Protein AF-0000000066910986 (afdb_homodimer)

Solvent-accessible surface area (backbone atoms only — not comparable to full-atom values): 13043 Å² total; per-residue (Å²): 111,69,66,59,50,51,49,49,46,36,57,71,54,47,26,56,50,49,20,50,26,23,43,48,31,18,56,35,34,67,55,76,76,66,54,71,65,56,37,51,51,47,31,49,60,35,42,43,59,62,50,51,49,51,52,51,51,52,51,52,49,49,52,53,52,50,52,48,49,52,42,50,52,52,33,51,51,52,38,48,53,50,13,61,74,66,71,46,72,65,50,67,66,57,45,53,56,41,48,51,51,37,52,50,50,52,60,68,43,44,64,58,51,52,49,52,51,52,51,49,58,68,63,68,108,108,68,65,60,52,51,50,49,46,37,58,72,53,47,27,57,49,48,21,50,24,23,44,47,30,17,57,36,34,66,55,75,76,64,54,70,66,57,37,51,51,47,32,48,60,36,43,43,59,61,51,51,50,50,53,51,51,51,51,53,49,49,51,54,51,50,52,47,51,51,41,50,51,50,33,50,52,53,37,49,51,50,13,61,75,66,70,46,73,64,51,68,68,56,46,53,56,39,49,50,52,36,51,50,50,52,61,68,45,44,64,57,52,51,49,52,51,52,52,49,57,68,64,67,108

pLDDT: mean 91.55, std 5.49, range [66.38, 98.44]

Secondary structure (DSSP, 8-state):
-HHHHHHHHIIIIIHHHHHHHHHHHHHHHT-SSS-HHHHHHHHHHHHHHHHHHHHHHHHHHHHHHHHHHHHHHHHHHHHHHHHHHHTS---HHHHHHHHHHHHHHHHHHHHHHHHHHHHHHHHH-/-HHHHHHHHIIIIIHHHHHHHHHHHHHHHT-SSS-HHHHHHHHHHHHHHHHHHHHHHHHHHHHHHHHHHHHHHHHHHHHHHHHHHHTS---HHHHHHHHHHHHHHHHHHHHHHHHHHHHHHHHH-

Organism: Trichuris trichiura (NCBI:txid36087)

Foldseek 3Di:
DLVVLVVVCCVPFLVVLVVQLVVQLVVLVVDPDDDPVSSVVSSCVSCVLSVVLVVVLVVLVVVLVVLLVVQLVVQVVVQVVVCVVVVHPRDPVSSVVSNVVSVVVSVVCSVVSSVVSRVSSVVSD/DLVVLVVVCCVPFLVVLVVQLVVQLVVLVVDPDDDPVSSVVSSCVSCVLSVVLVVVLVVLVVVLVVLLVVQLVVQVVVQVVVCVVVVHDRDPVSSVVSNVVSVVVSVVCSVVSSVVSRVSRVVSD

Sequence (250 aa):
MLLKLIEDIDKTHIRPLQQKMYSCASKCCSDTSGNMQSVQTCISRCSSQTEKIGAYIQAEMEKLQNRVQRCEMACQDEVQDKATSANEKPDRKMLENCIAKCADDCLRALPNFRKRIVEYIENSNMLLKLIEDIDKTHIRPLQQKMYSCASKCCSDTSGNMQSVQTCISRCSSQTEKIGAYIQAEMEKLQNRVQRCEMACQDEVQDKATSANEKPDRKMLENCIAKCADDCLRALPNFRKRIVEYIENSN

Nearest PDB structures (foldseek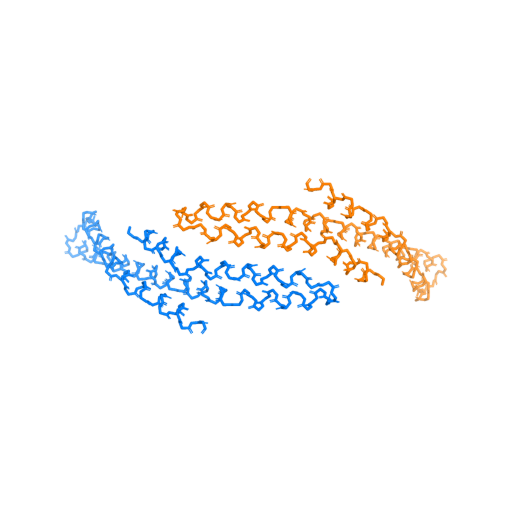):
  8ek4-assembly1_A  TM=3.334E-01  e=2.434E+00  synthetic construct
  7sqc-assembly1_1H  TM=2.956E-01  e=2.058E+00  Chlamydomonas reinhardtii
  7sqc-assembly1_1H  TM=2.951E-01  e=3.087E+00  Chlamydomonas reinhardtii

InterPro domains:
  IPR008560 Protein of unknown function DUF842, eukaryotic [PF05811] (4-118)
  IPR008560 Protein of unknown function DUF842, eukaryotic [PTHR21096] (5-122)

Radius of gyration: 29.53 Å; Cα contacts (8 Å, |Δi|>4): 183; chains: 2; bounding box: 50×78×60 Å

Structure (mmCIF, N/CA/C/O backbone):
data_AF-0000000066910986-model_v1
#
loop_
_entity.id
_entity.type
_entity.pdbx_description
1 polymer 'DUF842 domain containing protein'
#
loop_
_atom_site.group_PDB
_atom_site.id
_atom_site.type_symbol
_atom_site.label_atom_id
_atom_site.label_alt_id
_atom_site.label_comp_id
_atom_site.label_asym_id
_atom_site.label_entity_id
_atom_site.label_seq_id
_atom_site.pdbx_PDB_ins_code
_atom_site.Cartn_x
_atom_site.Cartn_y
_atom_site.Cartn_z
_atom_site.occupancy
_atom_site.B_iso_or_equiv
_atom_site.auth_seq_id
_atom_site.auth_comp_id
_atom_site.auth_asym_id
_atom_site.auth_atom_id
_atom_site.pdbx_PDB_model_num
ATOM 1 N N . MET A 1 1 ? 0.139 20.828 19.891 1 78.5 1 MET A N 1
ATOM 2 C CA . MET A 1 1 ? -0.934 21.531 19.188 1 78.5 1 MET A CA 1
ATOM 3 C C . MET A 1 1 ? -1.113 20.969 17.781 1 78.5 1 MET A C 1
ATOM 5 O O . MET A 1 1 ? -2.215 20.547 17.406 1 78.5 1 MET A O 1
ATOM 9 N N . LEU A 1 2 ? -0.023 20.688 17.047 1 82.56 2 LEU A N 1
ATOM 10 C CA . LEU A 1 2 ? -0.091 20.172 15.688 1 82.56 2 LEU A CA 1
ATOM 11 C C . LEU A 1 2 ? -0.65 18.75 15.68 1 82.56 2 LEU A C 1
ATOM 13 O O . LEU A 1 2 ? -1.525 18.422 14.867 1 82.56 2 LEU A O 1
ATOM 17 N N . LEU A 1 3 ? -0.261 17.938 16.609 1 84 3 LEU A N 1
ATOM 18 C CA . LEU A 1 3 ? -0.711 16.547 16.672 1 84 3 LEU A CA 1
ATOM 19 C C . LEU A 1 3 ? -2.211 16.484 16.938 1 84 3 LEU A C 1
ATOM 21 O O . LEU A 1 3 ? -2.912 15.656 16.344 1 84 3 LEU A O 1
ATOM 25 N N . LYS A 1 4 ? -2.635 17.328 17.844 1 88 4 LYS A N 1
ATOM 26 C CA . LYS A 1 4 ? -4.059 17.375 18.172 1 88 4 LYS A CA 1
ATOM 27 C C . LYS A 1 4 ? -4.883 17.812 16.969 1 88 4 LYS A C 1
ATOM 29 O O . LYS A 1 4 ? -5.988 17.312 16.75 1 88 4 LYS A O 1
ATOM 34 N N . LEU A 1 5 ? -4.328 18.75 16.266 1 90.31 5 LEU A N 1
ATOM 35 C CA . LEU A 1 5 ? -5 19.234 15.062 1 90.31 5 LEU A CA 1
ATOM 36 C C . LEU A 1 5 ? -5.113 18.125 14.016 1 90.31 5 LEU A C 1
ATOM 38 O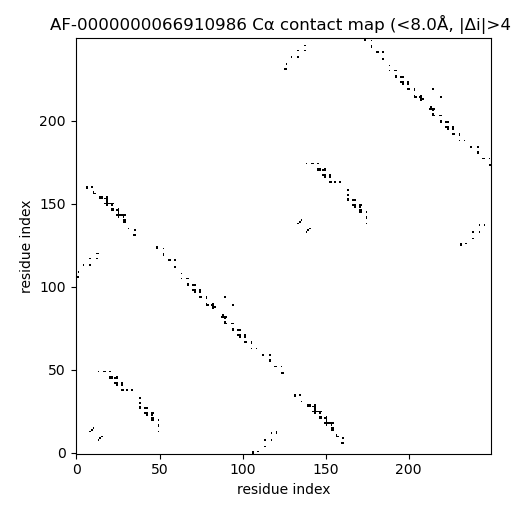 O . LEU A 1 5 ? -6.18 17.922 13.438 1 90.31 5 LEU A O 1
ATOM 42 N N . ILE A 1 6 ? -4.059 17.438 13.812 1 91.56 6 ILE A N 1
ATOM 43 C CA . ILE A 1 6 ? -4.043 16.359 12.82 1 91.56 6 ILE A CA 1
ATOM 44 C C . ILE A 1 6 ? -5 15.25 13.25 1 91.56 6 ILE A C 1
ATOM 46 O O . ILE A 1 6 ? -5.715 14.688 12.414 1 91.56 6 ILE A O 1
ATOM 50 N N . GLU A 1 7 ? -5.039 14.938 14.5 1 92.81 7 GLU A N 1
ATOM 51 C CA . GLU A 1 7 ? -5.949 13.93 15.039 1 92.81 7 GLU A CA 1
ATOM 52 C C . GLU A 1 7 ? -7.402 14.328 14.82 1 92.81 7 GLU A C 1
ATOM 54 O O . GLU A 1 7 ? -8.242 13.492 14.492 1 92.81 7 GLU A O 1
ATOM 59 N N . ASP A 1 8 ? -7.613 15.555 15.055 1 92 8 ASP A N 1
ATOM 60 C CA . ASP A 1 8 ? -8.969 16.047 14.844 1 92 8 ASP A CA 1
ATOM 61 C C . ASP A 1 8 ? -9.375 15.93 13.383 1 92 8 ASP A C 1
ATOM 63 O O . ASP A 1 8 ? -10.484 15.492 13.07 1 92 8 ASP A O 1
ATOM 67 N N . ILE A 1 9 ? -8.5 16.312 12.508 1 93.12 9 ILE A N 1
ATOM 68 C CA . ILE A 1 9 ? -8.766 16.203 11.078 1 93.12 9 ILE A CA 1
ATOM 69 C C . ILE A 1 9 ? -8.984 14.742 10.695 1 93.12 9 ILE A C 1
ATOM 71 O O . ILE A 1 9 ? -9.883 14.422 9.914 1 93.12 9 ILE A O 1
ATOM 75 N N . ASP A 1 10 ? -8.172 13.914 11.195 1 94.44 10 ASP A N 1
ATOM 76 C CA . ASP A 1 10 ? -8.273 12.484 10.93 1 94.44 10 ASP A CA 1
ATOM 77 C C . ASP A 1 10 ? -9.641 11.945 11.328 1 94.44 10 ASP A C 1
ATOM 79 O O . ASP A 1 10 ? -10.352 11.359 10.508 1 94.44 10 ASP A O 1
ATOM 83 N N . LYS A 1 11 ? -10.078 12.242 12.547 1 94.25 11 LYS A N 1
ATOM 84 C CA . LYS A 1 11 ? -11.312 11.695 13.109 1 94.25 11 LYS A CA 1
ATOM 85 C C . LYS A 1 11 ? -12.539 12.266 12.398 1 94.25 11 LYS A C 1
ATOM 87 O O . LYS A 1 11 ? -13.508 11.547 12.148 1 94.25 11 LYS A O 1
ATOM 92 N N . THR A 1 12 ? -12.422 13.422 12 1 93 12 THR A N 1
ATOM 93 C CA . THR A 1 12 ? -13.633 14.086 11.539 1 93 12 THR A CA 1
ATOM 94 C C . THR A 1 12 ? -13.742 14.031 10.023 1 93 12 THR A C 1
ATOM 96 O O . THR A 1 12 ? -14.836 14.07 9.469 1 93 12 THR A O 1
ATOM 99 N N . HIS A 1 13 ? -12.586 13.914 9.359 1 93.38 13 HIS A N 1
ATOM 100 C CA . HIS A 1 13 ? -12.664 14.078 7.91 1 93.38 13 HIS A CA 1
ATOM 101 C C . HIS A 1 13 ? -12.008 12.906 7.184 1 93.38 13 HIS A C 1
ATOM 103 O O . HIS A 1 13 ? -12.547 12.406 6.191 1 93.38 13 HIS A O 1
ATOM 109 N N . ILE A 1 14 ? -10.898 12.43 7.582 1 94.62 14 ILE A N 1
ATOM 110 C CA . ILE A 1 14 ? -10.117 11.438 6.852 1 94.62 14 ILE A CA 1
ATOM 111 C C . ILE A 1 14 ? -10.695 10.047 7.098 1 94.62 14 ILE A C 1
ATOM 113 O O . ILE A 1 14 ? -10.969 9.305 6.152 1 94.62 14 ILE A O 1
ATOM 117 N N . ARG A 1 15 ? -10.977 9.758 8.367 1 95.25 15 ARG A N 1
ATOM 118 C CA . ARG A 1 15 ? -11.414 8.422 8.773 1 95.25 15 ARG A CA 1
ATOM 119 C C . ARG A 1 15 ? -12.727 8.047 8.102 1 95.25 15 ARG A C 1
ATOM 121 O O . ARG A 1 15 ? -12.883 6.938 7.594 1 95.25 15 ARG A O 1
ATOM 128 N N . PRO A 1 16 ? -13.656 8.938 8.086 1 95.56 16 PRO A N 1
ATOM 129 C CA . PRO A 1 16 ? -14.883 8.594 7.375 1 95.56 16 PRO A CA 1
ATOM 130 C C . PRO A 1 16 ? -14.648 8.273 5.898 1 95.56 16 PRO A C 1
ATOM 132 O O . PRO A 1 16 ? -15.305 7.398 5.34 1 95.56 16 PRO A O 1
ATOM 135 N N . LEU A 1 17 ? -13.781 8.961 5.266 1 95.56 17 LEU A N 1
ATOM 136 C CA . LEU A 1 17 ? -13.453 8.703 3.869 1 95.56 17 LEU A CA 1
ATOM 137 C C . LEU A 1 17 ? -12.766 7.352 3.713 1 95.56 17 LEU A C 1
ATOM 139 O O . LEU A 1 17 ? -13.008 6.637 2.738 1 95.56 17 LEU A O 1
ATOM 143 N N . GLN A 1 18 ? -11.875 7.039 4.59 1 96.81 18 GLN A N 1
ATOM 144 C CA . GLN A 1 18 ? -11.211 5.742 4.578 1 96.81 18 GLN A CA 1
ATOM 145 C C . GLN A 1 18 ? -12.219 4.605 4.754 1 96.81 18 GLN A C 1
ATOM 147 O O . GLN A 1 18 ? -12.117 3.57 4.094 1 96.81 18 GLN A O 1
ATOM 152 N N . GLN A 1 19 ? -13.164 4.863 5.68 1 97.81 19 GLN A N 1
ATOM 153 C CA . GLN A 1 19 ? -14.211 3.871 5.871 1 97.81 19 GLN A CA 1
ATOM 154 C C . GLN A 1 19 ? -14.953 3.598 4.562 1 97.81 19 GLN A C 1
ATOM 156 O O . GLN A 1 19 ? -15.188 2.439 4.207 1 97.81 19 GLN A O 1
ATOM 161 N N . LYS A 1 20 ? -15.312 4.645 3.959 1 97.69 20 LYS A N 1
ATOM 162 C CA . LYS A 1 20 ? -16 4.52 2.68 1 97.69 20 LYS A CA 1
ATOM 163 C C . LYS A 1 20 ? -15.133 3.807 1.649 1 97.69 20 LYS A C 1
ATOM 165 O O . LYS A 1 20 ? -15.625 2.965 0.893 1 97.69 20 LYS A O 1
ATOM 170 N N . MET A 1 21 ? -13.844 4.215 1.579 1 97.81 21 MET A N 1
ATOM 171 C CA . MET A 1 21 ? -12.898 3.615 0.64 1 97.81 21 MET A CA 1
ATOM 172 C C . MET A 1 21 ? -12.797 2.107 0.855 1 97.81 21 MET A C 1
ATOM 174 O O . MET A 1 21 ? -12.891 1.333 -0.099 1 97.81 21 MET A O 1
ATOM 178 N N . TYR A 1 22 ? -12.648 1.633 2.072 1 98.38 22 TYR A N 1
ATOM 179 C CA . TYR A 1 22 ? -12.508 0.214 2.379 1 98.38 22 TYR A CA 1
ATOM 180 C C . TYR A 1 22 ? -13.805 -0.538 2.1 1 98.38 22 TYR A C 1
ATOM 182 O O . TYR A 1 22 ? -13.781 -1.67 1.611 1 98.38 22 TYR A O 1
ATOM 190 N N . SER A 1 23 ? -14.953 0.096 2.455 1 98.44 23 SER A N 1
ATOM 191 C CA . SER A 1 23 ? -16.234 -0.512 2.145 1 98.44 23 SER A CA 1
ATOM 192 C C . SER A 1 23 ? -16.422 -0.688 0.641 1 98.44 23 SER A C 1
ATOM 194 O O . SER A 1 23 ? -16.891 -1.732 0.186 1 98.44 23 SER A O 1
ATOM 196 N N . CYS A 1 24 ? -16.125 0.321 -0.028 1 98.19 24 CYS A N 1
ATOM 197 C CA . CYS A 1 24 ? -16.156 0.272 -1.485 1 98.19 24 CYS A CA 1
ATOM 198 C C . CYS A 1 24 ? -15.266 -0.835 -2.021 1 98.19 24 CYS A C 1
ATOM 200 O O . CYS A 1 24 ? -15.68 -1.623 -2.871 1 98.19 24 CYS A O 1
ATOM 202 N N . ALA A 1 25 ? -14.008 -0.901 -1.566 1 98.38 25 ALA A N 1
ATOM 203 C CA . ALA A 1 25 ? -13.062 -1.927 -1.994 1 98.38 25 ALA A CA 1
ATOM 204 C C . ALA A 1 25 ? -13.578 -3.324 -1.661 1 98.38 25 ALA A C 1
ATOM 206 O O . ALA A 1 25 ? -13.398 -4.262 -2.439 1 98.38 25 ALA A O 1
ATOM 207 N N . SER A 1 26 ? -14.211 -3.469 -0.523 1 98.44 26 SER A N 1
ATOM 208 C CA . SER A 1 26 ? -14.805 -4.746 -0.149 1 98.44 26 SER A CA 1
ATOM 209 C C . SER A 1 26 ? -15.859 -5.184 -1.162 1 98.44 26 SER A C 1
ATOM 211 O O . SER A 1 26 ? -15.922 -6.359 -1.532 1 98.44 26 SER A O 1
ATOM 213 N N . LYS A 1 27 ? -16.641 -4.27 -1.566 1 98 27 LYS A N 1
ATOM 214 C CA . LYS A 1 27 ? -17.656 -4.566 -2.564 1 98 27 LYS A CA 1
ATOM 215 C C . LYS A 1 27 ? -17.031 -5.02 -3.879 1 98 27 LYS A C 1
ATOM 217 O O . LYS A 1 27 ? -17.562 -5.906 -4.555 1 98 27 LYS A O 1
ATOM 222 N N . CYS A 1 28 ? -15.922 -4.398 -4.281 1 97.88 28 CYS A N 1
ATOM 223 C CA . CYS A 1 28 ? -15.219 -4.812 -5.488 1 97.88 28 CYS A CA 1
ATOM 224 C C . CYS A 1 28 ? -14.82 -6.285 -5.406 1 97.88 28 CYS A C 1
ATOM 226 O O . CYS A 1 28 ? -14.883 -7 -6.406 1 97.88 28 CYS A O 1
ATOM 228 N N . CYS A 1 29 ? -14.461 -6.754 -4.25 1 97.12 29 CYS A N 1
ATOM 229 C CA . CYS A 1 29 ? -13.961 -8.109 -4.059 1 97.12 29 CYS A CA 1
ATOM 230 C C . CYS A 1 29 ? -15.102 -9.117 -4.008 1 97.12 29 CYS A C 1
ATOM 232 O O . CYS A 1 29 ? -14.867 -10.328 -4.023 1 97.12 29 CYS A O 1
ATOM 234 N N . SER A 1 30 ? -16.312 -8.672 -3.908 1 95.62 30 SER A N 1
ATOM 235 C CA . SER A 1 30 ? -17.453 -9.57 -3.912 1 95.62 30 SER A CA 1
ATOM 236 C C . SER A 1 30 ? -17.812 -10.008 -5.328 1 95.62 30 SER A C 1
ATOM 238 O O . SER A 1 30 ? -18.625 -10.906 -5.52 1 95.62 30 SER A O 1
ATOM 240 N N . ASP A 1 31 ? -17.203 -9.391 -6.285 1 92.88 31 ASP A N 1
ATOM 241 C CA . ASP A 1 31 ? -17.422 -9.75 -7.684 1 92.88 31 ASP A CA 1
ATOM 242 C C . ASP A 1 31 ? -16.781 -11.102 -8.008 1 92.88 31 ASP A C 1
ATOM 244 O O . ASP A 1 31 ? -15.555 -11.211 -8.094 1 92.88 31 ASP A O 1
ATOM 248 N N . THR A 1 32 ? -17.562 -12.109 -8.328 1 89.06 32 THR A N 1
ATOM 249 C CA . THR A 1 32 ? -17.062 -13.461 -8.586 1 89.06 32 THR A CA 1
ATOM 250 C C . THR A 1 32 ? -16.953 -13.719 -10.086 1 89.06 32 THR A C 1
ATOM 252 O O . THR A 1 32 ? -16.547 -14.805 -10.508 1 89.06 32 THR A O 1
ATOM 255 N N . SER A 1 33 ? -17.312 -12.797 -10.852 1 90.44 33 SER A N 1
ATOM 256 C CA . SER A 1 33 ? -17.375 -13.031 -12.297 1 90.44 33 SER A CA 1
ATOM 257 C C . SER A 1 33 ? -16.266 -12.305 -13.031 1 90.44 33 SER A C 1
ATOM 259 O O . SER A 1 33 ? -15.68 -12.844 -13.977 1 90.44 33 SER A O 1
ATOM 261 N N . GLY A 1 34 ? -15.938 -11.109 -12.633 1 91.12 34 GLY A N 1
ATOM 262 C CA . GLY A 1 34 ? -14.922 -10.32 -13.305 1 91.12 34 GLY A CA 1
ATOM 263 C C . GLY A 1 34 ? -13.531 -10.914 -13.188 1 91.12 34 GLY A C 1
ATOM 264 O O . GLY A 1 34 ? -13.281 -11.758 -12.32 1 91.12 34 GLY A O 1
ATOM 265 N N . ASN A 1 35 ? -12.664 -10.5 -14.055 1 93.5 35 ASN A N 1
ATOM 266 C CA . ASN A 1 35 ? -11.273 -10.93 -13.953 1 93.5 35 ASN A CA 1
ATOM 267 C C . ASN A 1 35 ? -10.508 -10.117 -12.914 1 93.5 35 ASN A C 1
ATOM 269 O O . ASN A 1 35 ? -11.039 -9.141 -12.367 1 93.5 35 ASN A O 1
ATOM 273 N N . MET A 1 36 ? -9.266 -10.531 -12.641 1 92.62 36 MET A N 1
ATOM 274 C CA . MET A 1 36 ? -8.43 -9.906 -11.617 1 92.62 36 MET A CA 1
ATOM 275 C C . MET A 1 36 ? -8.188 -8.438 -11.938 1 92.62 36 MET A C 1
ATOM 277 O O . MET A 1 36 ? -8.203 -7.59 -11.039 1 92.62 36 MET A O 1
ATOM 281 N N . GLN A 1 37 ? -7.938 -8.172 -13.188 1 93.75 37 GLN A N 1
ATOM 282 C CA . GLN A 1 37 ? -7.652 -6.797 -13.602 1 93.75 37 GLN A CA 1
ATOM 283 C C . GLN A 1 37 ? -8.852 -5.887 -13.359 1 93.75 37 GLN A C 1
ATOM 285 O O . GLN A 1 37 ? -8.695 -4.758 -12.891 1 93.75 37 GLN A O 1
ATOM 290 N N . SER A 1 38 ? -10.008 -6.367 -13.633 1 95.69 38 SER A N 1
ATOM 291 C CA . SER A 1 38 ? -11.219 -5.582 -13.414 1 95.69 38 SER A CA 1
ATOM 292 C C . SER A 1 38 ? -11.414 -5.281 -11.93 1 95.69 38 SER A C 1
ATOM 294 O O . SER A 1 38 ? -11.797 -4.168 -11.562 1 95.69 38 SER A O 1
ATOM 296 N N . VAL A 1 39 ? -11.195 -6.219 -11.086 1 96.25 39 VAL A N 1
ATOM 297 C CA . VAL A 1 39 ? -11.328 -6.039 -9.648 1 96.25 39 VAL A CA 1
ATOM 298 C C . VAL A 1 39 ? -10.273 -5.051 -9.148 1 96.25 39 VAL A C 1
ATOM 300 O O . VAL A 1 39 ? -10.586 -4.152 -8.359 1 96.25 39 VAL A O 1
ATOM 303 N N . GLN A 1 40 ?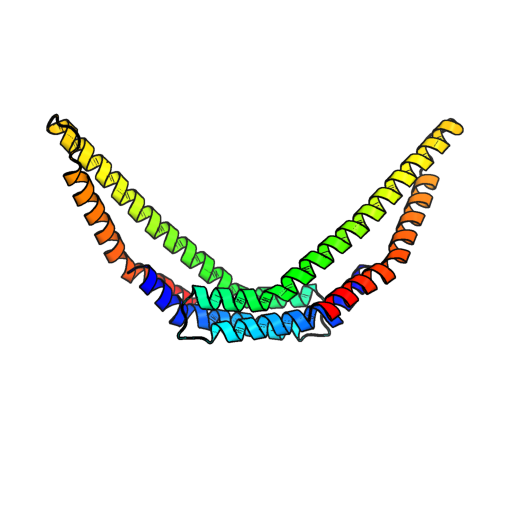 -9.07 -5.172 -9.648 1 95.81 40 GLN A N 1
ATOM 304 C CA . GLN A 1 40 ? -8.008 -4.242 -9.273 1 95.81 40 GLN A CA 1
ATOM 305 C C . GLN A 1 40 ? -8.352 -2.816 -9.695 1 95.81 40 GLN A C 1
ATOM 307 O O . GLN A 1 40 ? -8.094 -1.869 -8.945 1 95.81 40 GLN A O 1
ATOM 312 N N . THR A 1 41 ? -8.891 -2.637 -10.859 1 97.5 41 THR A N 1
ATOM 313 C CA . THR A 1 41 ? -9.32 -1.325 -11.328 1 97.5 41 THR A CA 1
ATOM 314 C C . THR A 1 41 ? -10.422 -0.761 -10.445 1 97.5 41 THR A C 1
ATOM 316 O O . THR A 1 41 ? -10.414 0.425 -10.109 1 97.5 41 THR A O 1
ATOM 319 N N . CYS A 1 42 ? -11.359 -1.567 -10.125 1 97.81 42 CYS A N 1
ATOM 320 C CA . CYS A 1 42 ? -12.43 -1.188 -9.203 1 97.81 42 CYS A CA 1
ATOM 321 C C . CYS A 1 42 ? -11.859 -0.716 -7.871 1 97.81 42 CYS A C 1
ATOM 323 O O . CYS A 1 42 ? -12.25 0.337 -7.363 1 97.81 42 CYS A O 1
ATOM 325 N N . ILE A 1 43 ? -10.945 -1.444 -7.266 1 97.94 43 ILE A N 1
ATOM 326 C CA . ILE A 1 43 ? -10.32 -1.093 -5.996 1 97.94 43 ILE A CA 1
ATOM 327 C C . ILE A 1 43 ? -9.57 0.231 -6.141 1 97.94 43 ILE A C 1
ATOM 329 O O . ILE A 1 43 ? -9.633 1.084 -5.25 1 97.94 43 ILE A O 1
ATOM 333 N N . SER A 1 44 ? -8.875 0.396 -7.238 1 97.88 44 SER A N 1
ATOM 334 C CA . SER A 1 44 ? -8.141 1.63 -7.488 1 97.88 44 SER A CA 1
ATOM 335 C C . SER A 1 44 ? -9.078 2.832 -7.547 1 97.88 44 SER A C 1
ATOM 337 O O . SER A 1 44 ? -8.727 3.918 -7.078 1 97.88 44 SER A O 1
ATOM 339 N N . ARG A 1 45 ? -10.195 2.658 -8.117 1 97.5 45 ARG A N 1
ATOM 340 C CA . ARG A 1 45 ? -11.195 3.723 -8.148 1 97.5 45 ARG A CA 1
ATOM 341 C C . ARG A 1 45 ? -11.648 4.086 -6.738 1 97.5 45 ARG A C 1
ATOM 343 O O . ARG A 1 45 ? -11.82 5.266 -6.422 1 97.5 45 ARG A O 1
ATOM 350 N N . CYS A 1 46 ? -11.82 3.049 -5.898 1 97.38 46 CYS A N 1
ATOM 351 C CA . CYS A 1 46 ? -12.234 3.27 -4.52 1 97.38 46 CYS A CA 1
ATOM 352 C C . CYS A 1 46 ? -11.18 4.051 -3.75 1 97.38 46 CYS A C 1
ATOM 354 O O . CYS A 1 46 ? -11.508 4.848 -2.869 1 97.38 46 CYS A O 1
ATOM 356 N N . SER A 1 47 ? -9.977 3.869 -4.059 1 97.62 47 SER A N 1
ATOM 357 C CA . SER A 1 47 ? -8.898 4.449 -3.264 1 97.62 47 SER A CA 1
ATOM 358 C C . SER A 1 47 ? -8.43 5.773 -3.85 1 97.62 47 SER A C 1
ATOM 360 O O . SER A 1 47 ? -7.645 6.496 -3.225 1 97.62 47 SER A O 1
ATOM 362 N N . SER A 1 48 ? -8.914 6.148 -5.008 1 96.94 48 SER A N 1
ATOM 363 C CA . SER A 1 48 ? -8.414 7.305 -5.742 1 96.94 48 SER A CA 1
ATOM 364 C C . SER A 1 48 ? -8.555 8.586 -4.922 1 96.94 48 SER A C 1
ATOM 366 O O . SER A 1 48 ? -7.609 9.367 -4.809 1 96.94 48 SER A O 1
ATOM 368 N N . GLN A 1 49 ? -9.672 8.828 -4.332 1 95.81 49 GLN A N 1
ATOM 369 C CA . GLN A 1 49 ? -9.922 10.039 -3.559 1 95.81 49 GLN A CA 1
ATOM 370 C C . GLN A 1 49 ? -9 10.117 -2.348 1 95.81 49 GLN A C 1
ATOM 372 O O . GLN A 1 49 ? -8.391 11.164 -2.098 1 95.81 49 GLN A O 1
ATOM 377 N N . THR A 1 50 ? -8.93 9.07 -1.556 1 96.69 50 THR A N 1
ATOM 378 C CA . THR A 1 50 ? -8.109 9.047 -0.352 1 96.69 50 THR A CA 1
ATOM 379 C C . THR A 1 50 ? -6.633 9.227 -0.703 1 96.69 50 THR A C 1
ATOM 381 O O . THR A 1 50 ? -5.879 9.836 0.053 1 96.69 50 THR A O 1
ATOM 384 N N . GLU A 1 51 ? -6.262 8.672 -1.861 1 96.5 51 GLU A N 1
ATOM 385 C CA . GLU A 1 51 ? -4.879 8.82 -2.307 1 96.5 51 GLU A CA 1
ATOM 386 C C . GLU A 1 51 ? -4.57 10.273 -2.65 1 96.5 51 GLU A C 1
ATOM 388 O O . GLU A 1 51 ? -3.508 10.789 -2.293 1 96.5 51 GLU A O 1
ATOM 393 N N . LYS A 1 52 ? -5.48 10.945 -3.301 1 96.62 52 LYS A N 1
ATOM 394 C CA . LYS A 1 52 ? -5.301 12.352 -3.645 1 96.62 52 LYS A CA 1
ATOM 395 C C . LYS A 1 52 ? -5.238 13.219 -2.391 1 96.62 52 LYS A C 1
ATOM 397 O O . LYS A 1 52 ? -4.414 14.133 -2.301 1 96.62 52 LYS A O 1
ATOM 402 N N . ILE A 1 53 ? -6.086 12.938 -1.5 1 96.94 53 ILE A N 1
ATOM 403 C CA . ILE A 1 53 ? -6.129 13.68 -0.245 1 96.94 53 ILE A CA 1
ATOM 404 C C . ILE A 1 53 ? -4.828 13.469 0.523 1 96.94 53 ILE A C 1
ATOM 406 O O . ILE A 1 53 ? -4.262 14.422 1.062 1 96.94 53 ILE A O 1
ATOM 410 N N . GLY A 1 54 ? -4.336 12.297 0.629 1 96.19 54 GLY A N 1
ATOM 411 C CA . GLY A 1 54 ? -3.061 12.023 1.266 1 96.19 54 GLY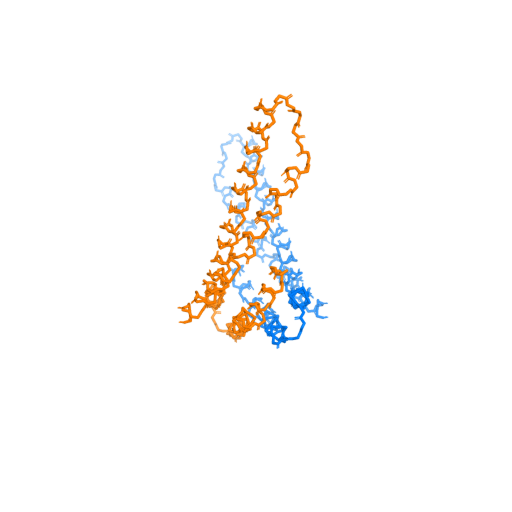 A CA 1
ATOM 412 C C . GLY A 1 54 ? -1.906 12.789 0.65 1 96.19 54 GLY A C 1
ATOM 413 O O . GLY A 1 54 ? -1.062 13.336 1.367 1 96.19 54 GLY A O 1
ATOM 414 N N . ALA A 1 55 ? -1.953 12.789 -0.654 1 96.25 55 ALA A N 1
ATOM 415 C CA . ALA A 1 55 ? -0.904 13.523 -1.355 1 96.25 55 ALA A CA 1
ATOM 416 C C . ALA A 1 55 ? -0.992 15.023 -1.063 1 96.25 55 ALA A C 1
ATOM 418 O O . ALA A 1 55 ? 0.03 15.68 -0.859 1 96.25 55 ALA A O 1
ATOM 419 N N . TYR A 1 56 ? -2.162 15.578 -1.041 1 97.12 56 TYR A N 1
ATOM 420 C CA . TYR A 1 56 ? -2.361 16.984 -0.743 1 97.12 56 TYR A CA 1
ATOM 421 C C . TYR A 1 56 ? -1.894 17.312 0.669 1 97.12 56 TYR A C 1
ATOM 423 O O . TYR A 1 56 ? -1.199 18.312 0.883 1 97.12 56 TYR A O 1
ATOM 431 N N . ILE A 1 57 ? -2.27 16.5 1.626 1 96.38 57 ILE A N 1
ATOM 432 C CA . ILE A 1 57 ? -1.875 16.703 3.016 1 96.38 57 ILE A CA 1
ATOM 433 C C . ILE A 1 57 ? -0.352 16.672 3.129 1 96.38 57 ILE A C 1
ATOM 435 O O . ILE A 1 57 ? 0.241 17.484 3.834 1 96.38 57 ILE A O 1
ATOM 439 N N . GLN A 1 58 ? 0.249 15.742 2.463 1 95.5 58 GLN A N 1
ATOM 440 C CA . GLN A 1 58 ? 1.705 15.648 2.477 1 95.5 58 GLN A CA 1
ATOM 441 C C . GLN A 1 58 ? 2.342 16.922 1.936 1 95.5 58 GLN A C 1
ATOM 443 O O . GLN A 1 58 ? 3.326 17.422 2.492 1 95.5 58 GLN A O 1
ATOM 448 N N . ALA A 1 59 ? 1.78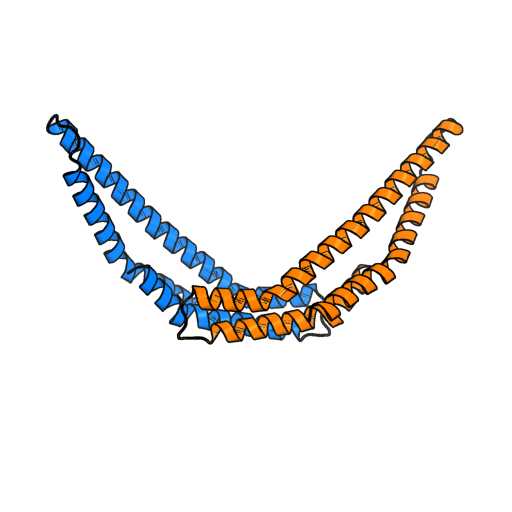3 17.438 0.916 1 96.44 59 ALA A N 1
ATOM 449 C CA . ALA A 1 59 ? 2.285 18.672 0.333 1 96.44 59 ALA A CA 1
ATOM 450 C C . ALA A 1 59 ? 2.125 19.844 1.304 1 96.44 59 ALA A C 1
ATOM 452 O O . ALA A 1 59 ? 3.027 20.672 1.439 1 96.44 59 ALA A O 1
ATOM 453 N N . GLU A 1 60 ? 1.008 19.859 1.94 1 94.88 60 GLU A N 1
ATOM 454 C CA . GLU A 1 60 ? 0.772 20.922 2.928 1 94.88 60 GLU A CA 1
ATOM 455 C C . GLU A 1 60 ? 1.754 20.812 4.09 1 94.88 60 GLU A C 1
ATOM 457 O O . GLU A 1 60 ? 2.248 21.828 4.59 1 94.88 60 GLU A O 1
ATOM 462 N N . MET A 1 61 ? 2.053 19.641 4.488 1 93.5 61 MET A N 1
ATOM 463 C CA . MET A 1 61 ? 3.023 19.391 5.551 1 93.5 61 MET A CA 1
ATOM 464 C C . MET A 1 61 ? 4.414 19.859 5.133 1 93.5 61 MET A C 1
ATOM 466 O O . MET A 1 61 ? 5.148 20.438 5.938 1 93.5 61 MET A O 1
ATOM 470 N N . GLU A 1 62 ? 4.715 19.578 3.928 1 94.75 62 GLU A N 1
ATOM 471 C CA . GLU A 1 62 ? 6.004 20 3.404 1 94.75 62 GLU A CA 1
ATOM 472 C C . GLU A 1 62 ? 6.121 21.531 3.414 1 94.75 62 GLU A C 1
ATOM 474 O O . GLU A 1 62 ? 7.172 22.078 3.76 1 94.75 62 GLU A O 1
ATOM 479 N N . LYS A 1 63 ? 5.09 22.203 3.066 1 93.69 63 LYS A N 1
ATOM 480 C CA . LYS A 1 63 ? 5.07 23.656 3.104 1 93.69 63 LYS A CA 1
ATOM 481 C C . LYS A 1 63 ? 5.293 24.172 4.523 1 93.69 63 LYS A C 1
ATOM 483 O O . LYS A 1 63 ? 6.051 25.125 4.73 1 93.69 63 LYS A O 1
ATOM 488 N N . LEU A 1 64 ? 4.582 23.562 5.426 1 91 64 LEU A N 1
ATOM 489 C CA . LEU A 1 64 ? 4.734 23.938 6.824 1 91 64 LEU A CA 1
ATOM 490 C C . LEU A 1 64 ? 6.164 23.719 7.301 1 91 64 LEU A C 1
ATOM 492 O O . LEU A 1 64 ? 6.746 24.562 7.973 1 91 64 LEU A O 1
ATOM 496 N N . GLN A 1 65 ? 6.738 22.641 6.957 1 90.06 65 GLN A N 1
ATOM 497 C CA . GLN A 1 65 ? 8.109 22.312 7.34 1 90.06 65 GLN A CA 1
ATOM 498 C C . GLN A 1 65 ? 9.102 23.297 6.727 1 90.06 65 GLN A C 1
ATOM 500 O O . GLN A 1 65 ? 10.055 23.719 7.387 1 90.06 65 GLN A O 1
ATOM 505 N N . ASN A 1 66 ? 8.875 23.625 5.488 1 92.44 66 ASN A N 1
ATOM 506 C CA . ASN A 1 66 ? 9.727 24.609 4.82 1 92.44 66 ASN A CA 1
ATOM 507 C C . ASN A 1 66 ? 9.648 25.969 5.504 1 92.44 66 ASN A C 1
ATOM 509 O O . ASN A 1 66 ? 10.656 26.672 5.609 1 92.44 66 ASN A O 1
ATOM 513 N N . ARG A 1 67 ? 8.531 26.406 5.93 1 89.56 67 ARG A N 1
ATOM 514 C CA . ARG A 1 67 ? 8.352 27.656 6.66 1 89.56 67 ARG A CA 1
ATOM 515 C C . ARG A 1 67 ? 9.18 27.656 7.941 1 89.56 67 ARG A C 1
ATOM 517 O O . ARG A 1 67 ? 9.852 28.656 8.242 1 89.56 67 ARG A O 1
ATOM 524 N N . VAL A 1 68 ? 9.172 26.562 8.578 1 88.06 68 VAL A N 1
ATOM 525 C CA . VAL A 1 68 ? 9.945 26.438 9.812 1 88.06 68 VAL A CA 1
ATOM 526 C C . VAL A 1 68 ? 11.438 26.516 9.5 1 88.06 68 VAL A C 1
ATOM 528 O O . VAL A 1 68 ? 12.188 27.188 10.211 1 88.06 68 VAL A O 1
ATOM 531 N N . GLN A 1 69 ? 11.836 25.906 8.508 1 90.75 69 GLN A N 1
ATOM 532 C CA . GLN A 1 69 ? 13.242 25.922 8.109 1 90.75 69 GLN A CA 1
ATOM 533 C C . GLN A 1 69 ? 13.688 27.344 7.758 1 90.75 69 GLN A C 1
ATOM 535 O O . GLN A 1 69 ? 14.758 27.781 8.188 1 90.75 69 GLN A O 1
ATOM 540 N N . ARG A 1 70 ? 12.859 28.047 7.051 1 91.5 70 ARG A N 1
ATOM 541 C CA . ARG A 1 70 ? 13.172 29.438 6.691 1 91.5 70 ARG A CA 1
ATOM 542 C C . ARG A 1 70 ? 13.258 30.312 7.934 1 91.5 70 ARG A C 1
ATOM 544 O O . ARG A 1 70 ? 14.148 31.156 8.039 1 91.5 70 ARG A O 1
ATOM 551 N N . CYS A 1 71 ? 12.344 30.094 8.781 1 91 71 CYS A N 1
ATOM 552 C CA . CYS A 1 71 ? 12.344 30.859 10.023 1 91 71 CYS A CA 1
ATOM 553 C C . CYS A 1 71 ? 13.625 30.609 10.82 1 91 71 CYS A C 1
ATOM 555 O O . CYS A 1 71 ? 14.242 31.547 11.32 1 91 71 CYS A O 1
ATOM 557 N N . GLU A 1 72 ? 14.094 29.328 10.875 1 90.06 72 GLU A N 1
ATOM 558 C CA . GLU A 1 72 ? 15.305 28.969 11.609 1 90.06 72 GLU A CA 1
ATOM 559 C C . GLU A 1 72 ? 16.547 29.562 10.953 1 90.06 72 GLU A C 1
ATOM 561 O O . GLU A 1 72 ? 17.453 30.031 11.648 1 90.06 72 GLU A O 1
ATOM 566 N N . MET A 1 73 ? 16.562 29.547 9.664 1 91.12 73 MET A N 1
ATOM 567 C CA . MET A 1 73 ? 17.672 30.141 8.938 1 91.12 73 MET A CA 1
ATOM 568 C C . MET A 1 73 ? 17.75 31.641 9.172 1 91.12 73 MET A C 1
ATOM 570 O O . MET A 1 73 ? 18.844 32.188 9.359 1 91.12 73 MET A O 1
ATOM 574 N N . ALA A 1 74 ? 16.625 32.344 9.188 1 91.44 74 ALA A N 1
ATOM 575 C CA . ALA A 1 74 ? 16.562 33.781 9.492 1 91.44 74 ALA A CA 1
ATOM 576 C C . ALA A 1 74 ? 17.078 34.062 10.906 1 91.44 74 ALA A C 1
ATOM 578 O O . ALA A 1 74 ? 17.781 35.031 11.141 1 91.44 74 ALA A O 1
ATOM 579 N N . CYS A 1 75 ? 16.734 33.125 11.781 1 89.88 75 CYS A N 1
ATOM 580 C CA . CYS A 1 75 ? 17.188 33.281 13.156 1 89.88 75 CYS A CA 1
ATOM 581 C C . CYS A 1 75 ? 18.719 33.156 13.234 1 89.88 75 CYS A C 1
ATOM 583 O O . CYS A 1 75 ? 19.375 33.938 13.906 1 89.88 75 CYS A O 1
ATOM 585 N N . GLN A 1 76 ? 19.266 32.25 12.523 1 88.62 76 GLN A N 1
ATOM 586 C CA . GLN A 1 76 ? 20.703 32.062 12.492 1 88.62 76 GLN A CA 1
ATOM 587 C C . GLN A 1 76 ? 21.422 33.312 11.953 1 88.62 76 GLN A C 1
ATOM 589 O O . GLN A 1 76 ? 22.422 33.75 12.516 1 88.62 76 GLN A O 1
ATOM 594 N N . ASP A 1 77 ? 20.859 33.781 10.906 1 90.88 77 ASP A N 1
ATOM 595 C CA . ASP A 1 77 ? 21.422 34.969 10.305 1 90.88 77 ASP A CA 1
ATOM 596 C C . ASP A 1 77 ? 21.375 36.156 11.281 1 90.88 77 ASP A C 1
ATOM 598 O O . ASP A 1 77 ? 22.344 36.906 11.414 1 90.88 77 ASP A O 1
ATOM 602 N N . GLU A 1 78 ? 20.281 36.312 11.961 1 89.12 78 GLU A N 1
ATOM 603 C CA . GLU A 1 78 ? 20.109 37.406 12.906 1 89.12 78 GLU A CA 1
ATOM 604 C C . GLU A 1 78 ? 21.109 37.312 14.055 1 89.12 78 GLU A C 1
ATOM 606 O O . GLU A 1 78 ? 21.703 38.312 14.445 1 89.12 78 GLU A O 1
ATOM 611 N N . VAL A 1 79 ? 21.312 36.094 14.547 1 88.25 79 VAL A N 1
ATOM 612 C CA . VAL A 1 79 ? 22.219 35.875 15.664 1 88.25 79 VAL A CA 1
ATOM 613 C C . VAL A 1 79 ? 23.656 36.156 15.227 1 88.25 79 VAL A C 1
ATOM 615 O O . VAL A 1 79 ? 24.422 36.781 15.945 1 88.25 79 VAL A O 1
ATOM 618 N N . GLN A 1 80 ? 23.938 35.719 14.047 1 87.75 80 GLN A N 1
ATOM 619 C CA . GLN A 1 80 ? 25.281 35.938 13.516 1 87.75 80 GLN A CA 1
ATOM 620 C C . GLN A 1 80 ? 25.547 37.438 13.289 1 87.75 80 GLN A C 1
ATOM 622 O O . GL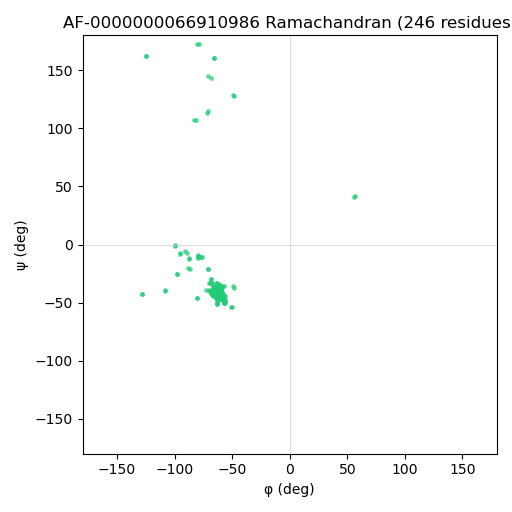N A 1 80 ? 26.641 37.906 13.586 1 87.75 80 GLN A O 1
ATOM 627 N N . ASP A 1 81 ? 24.625 38.125 12.766 1 89.56 81 ASP A N 1
ATOM 628 C CA . ASP A 1 81 ? 24.75 39.562 12.516 1 89.56 81 ASP A CA 1
ATOM 629 C C . ASP A 1 81 ? 24.953 40.312 13.82 1 89.56 81 ASP A C 1
ATOM 631 O O . ASP A 1 81 ? 25.781 41.219 13.891 1 89.56 81 ASP A O 1
ATOM 635 N N . LYS A 1 82 ? 24.25 39.875 14.805 1 87 82 LYS A N 1
ATOM 636 C CA . LYS A 1 82 ? 24.359 40.562 16.109 1 87 82 LYS A CA 1
ATOM 637 C C . LYS A 1 82 ? 25.703 40.25 16.766 1 87 82 LYS A C 1
ATOM 639 O O . LYS A 1 82 ? 26.312 41.125 17.375 1 87 82 LYS A O 1
ATOM 644 N N . ALA A 1 83 ? 26.062 39 16.594 1 86.88 83 ALA A N 1
ATOM 645 C CA . ALA A 1 83 ? 27.344 38.594 17.172 1 86.88 83 ALA A CA 1
ATOM 646 C C . ALA A 1 83 ? 28.5 39.344 16.484 1 86.88 83 ALA A C 1
ATOM 648 O O . ALA A 1 83 ? 29.438 39.781 17.141 1 86.88 83 ALA A O 1
ATOM 649 N N . THR A 1 84 ? 28.469 39.469 15.25 1 87.94 84 THR A N 1
ATOM 650 C CA . THR A 1 84 ? 29.5 40.125 14.477 1 87.94 84 THR A CA 1
ATOM 651 C C . THR A 1 84 ? 29.547 41.625 14.812 1 87.94 84 THR A C 1
ATOM 653 O O . THR A 1 84 ? 30.625 42.188 15 1 87.94 84 THR A O 1
ATOM 656 N N . SER A 1 85 ? 28.438 42.25 14.914 1 88.06 85 SER A N 1
ATOM 657 C CA . SER A 1 85 ? 28.344 43.688 15.203 1 88.06 85 SER A CA 1
ATOM 658 C C . SER A 1 85 ? 28.844 44 16.609 1 88.06 85 SER A C 1
ATOM 660 O O . SER A 1 85 ? 29.406 45.062 16.844 1 88.06 85 SER A O 1
ATOM 662 N N . ALA A 1 86 ? 28.547 43.094 17.469 1 86.38 86 ALA A N 1
ATOM 663 C CA . ALA A 1 86 ? 28.922 43.312 18.859 1 86.38 86 ALA A CA 1
ATOM 664 C C . ALA A 1 86 ? 30.328 42.781 19.141 1 86.38 86 ALA A C 1
ATOM 666 O O . ALA A 1 86 ? 30.859 42.969 20.234 1 86.38 86 ALA A O 1
ATOM 667 N N . ASN A 1 87 ? 30.797 42.125 18.141 1 87.38 87 ASN A N 1
ATOM 668 C CA . ASN A 1 87 ? 32.094 41.438 18.312 1 87.38 87 ASN A CA 1
ATOM 669 C C . ASN A 1 87 ? 32.062 40.469 19.484 1 87.38 87 ASN A C 1
ATOM 671 O O . ASN A 1 87 ? 32.938 40.5 20.344 1 87.38 87 ASN A O 1
ATOM 675 N N . GLU A 1 88 ? 31 39.781 19.594 1 80.88 88 GLU A N 1
ATOM 676 C CA . GLU A 1 88 ? 30.797 38.781 20.641 1 80.88 88 GLU A CA 1
ATOM 677 C C . GLU A 1 88 ? 30.453 37.438 20.031 1 80.88 88 GLU A C 1
ATOM 679 O O . GLU A 1 88 ? 30.25 37.312 18.812 1 80.88 88 GLU A O 1
ATOM 684 N N . LYS A 1 89 ? 30.594 36.406 20.812 1 79.19 89 LYS A N 1
ATOM 685 C CA . LYS A 1 89 ? 30.156 35.062 20.391 1 79.19 89 LYS A CA 1
ATOM 686 C C . LYS A 1 89 ? 28.641 35 20.359 1 79.19 89 LYS A C 1
ATOM 688 O O . LYS A 1 89 ? 27.953 35.594 21.188 1 79.19 89 LYS A O 1
ATOM 693 N N . PRO A 1 90 ? 28.219 34.375 19.578 1 78.06 90 PRO A N 1
ATOM 694 C CA . PRO A 1 90 ? 26.766 34.219 19.453 1 78.06 90 PRO A CA 1
ATOM 695 C C . PRO A 1 90 ? 26.094 33.875 20.781 1 78.06 90 PRO A C 1
ATOM 697 O O . PRO A 1 90 ? 26.609 33.031 21.531 1 78.06 90 PRO A O 1
ATOM 700 N N . ASP A 1 91 ? 25.156 34.562 21.094 1 77.69 91 ASP A N 1
ATOM 701 C CA . ASP A 1 91 ? 24.422 34.438 22.359 1 77.69 91 ASP A CA 1
ATOM 702 C C . ASP A 1 91 ? 23.375 33.344 22.266 1 77.69 91 ASP A C 1
ATOM 704 O O . ASP A 1 91 ? 22.453 33.438 21.469 1 77.69 91 ASP A O 1
ATOM 708 N N . ARG A 1 92 ? 23.719 32.344 22.922 1 79.31 92 ARG A N 1
ATOM 709 C CA . ARG A 1 92 ? 22.812 31.203 22.969 1 79.31 92 ARG A CA 1
ATOM 710 C C . ARG A 1 92 ? 21.391 31.656 23.297 1 79.31 92 ARG A C 1
ATOM 712 O O . ARG A 1 92 ? 20.422 31.109 22.766 1 79.31 92 ARG A O 1
ATOM 719 N N . LYS A 1 93 ? 21.281 32.688 24.203 1 85.69 93 LYS A N 1
ATOM 720 C CA . LYS A 1 93 ? 19.969 33.188 24.625 1 85.69 93 LYS A CA 1
ATOM 721 C C . LYS A 1 93 ? 19.25 33.875 23.484 1 85.69 93 LYS A C 1
ATOM 723 O O . LYS A 1 93 ? 18.031 33.75 23.344 1 85.69 93 LYS A O 1
ATOM 728 N N . MET A 1 94 ? 20 34.5 22.641 1 82.75 94 MET A N 1
ATOM 729 C CA . MET A 1 94 ? 19.406 35.188 21.484 1 82.75 94 MET A CA 1
ATOM 730 C C . MET A 1 94 ? 18.859 34.156 20.484 1 82.75 94 MET A C 1
ATOM 732 O O . MET A 1 94 ? 17.781 34.344 19.938 1 82.75 94 MET A O 1
ATOM 736 N N . LEU A 1 95 ? 19.609 33.062 20.312 1 83.62 95 LEU A N 1
ATOM 737 C CA . LEU A 1 95 ? 19.172 31.984 19.422 1 83.62 95 LEU A CA 1
ATOM 738 C C . LEU A 1 95 ? 17.906 31.328 19.922 1 83.62 95 LEU A C 1
ATOM 740 O O . LEU A 1 95 ? 16.969 31.078 19.156 1 83.62 95 LEU A O 1
ATOM 744 N N . GLU A 1 96 ? 17.828 31.047 21.203 1 86.94 96 GLU A N 1
ATOM 745 C CA . GLU A 1 96 ? 16.672 30.406 21.812 1 86.94 96 GLU A CA 1
ATOM 746 C C . GLU A 1 96 ? 15.422 31.281 21.656 1 86.94 96 GLU A C 1
ATOM 748 O O . GLU A 1 96 ? 14.336 30.781 21.344 1 86.94 96 GLU A O 1
ATOM 753 N N . ASN A 1 97 ? 15.609 32.594 21.938 1 87.62 97 ASN A N 1
ATOM 754 C CA . ASN A 1 97 ? 14.5 33.531 21.75 1 87.62 97 ASN A CA 1
ATOM 755 C C . ASN A 1 97 ? 14.031 33.562 20.312 1 87.62 97 ASN A C 1
ATOM 757 O O . ASN A 1 97 ? 12.828 33.656 20.031 1 87.62 97 ASN A O 1
ATOM 761 N N . CYS A 1 98 ? 14.906 33.5 19.391 1 85.56 98 CYS A N 1
ATOM 762 C CA . CYS A 1 98 ? 14.586 33.531 17.969 1 85.56 98 CYS A CA 1
ATOM 763 C C . CYS A 1 98 ? 13.828 32.281 17.547 1 85.56 98 CYS A C 1
ATOM 765 O O . CYS A 1 98 ? 12.82 32.344 16.844 1 85.56 98 CYS A O 1
ATOM 767 N N . ILE A 1 99 ? 14.227 31.094 18.031 1 85.94 99 ILE A N 1
ATOM 768 C CA . ILE A 1 99 ? 13.586 29.828 17.703 1 85.94 99 ILE A CA 1
ATOM 769 C C . ILE A 1 99 ? 12.172 29.812 18.266 1 85.94 99 ILE A C 1
ATOM 771 O O . ILE A 1 99 ? 11.25 29.25 17.641 1 85.94 99 ILE A O 1
ATOM 775 N N . ALA A 1 100 ? 12.016 30.391 19.422 1 88.69 100 ALA A N 1
ATOM 776 C CA . ALA A 1 100 ? 10.688 30.469 20.031 1 88.69 100 ALA A CA 1
ATOM 777 C C . ALA A 1 100 ? 9.734 31.266 19.156 1 88.69 100 ALA A C 1
ATOM 779 O O . ALA A 1 100 ? 8.547 30.938 19.047 1 88.69 100 ALA A O 1
ATOM 780 N N . LYS A 1 101 ? 10.266 32.281 18.547 1 88.44 101 LYS A N 1
ATOM 781 C CA . LYS A 1 101 ? 9.445 33.094 17.625 1 88.44 101 LYS A CA 1
ATOM 782 C C . LYS A 1 101 ? 9.008 32.25 16.422 1 88.44 101 LYS A C 1
ATOM 784 O O . LYS A 1 101 ? 7.895 32.406 15.93 1 88.44 101 LYS A O 1
ATOM 789 N N . CYS A 1 102 ? 9.867 31.359 15.969 1 88.44 102 CYS A N 1
ATOM 790 C CA . CYS A 1 102 ? 9.547 30.484 14.852 1 88.44 102 CYS A CA 1
ATOM 791 C C . CYS A 1 102 ? 8.445 29.5 15.242 1 88.44 102 CYS A C 1
ATOM 793 O O . CYS A 1 102 ? 7.555 29.219 14.438 1 88.44 102 CYS A O 1
ATOM 795 N N . ALA A 1 103 ? 8.516 28.969 16.406 1 86.25 103 ALA A N 1
ATOM 796 C CA . ALA A 1 103 ? 7.473 28.078 16.906 1 86.25 103 ALA A CA 1
ATOM 797 C C . ALA A 1 103 ? 6.121 28.781 16.938 1 86.25 103 ALA A C 1
ATOM 799 O O . ALA A 1 103 ? 5.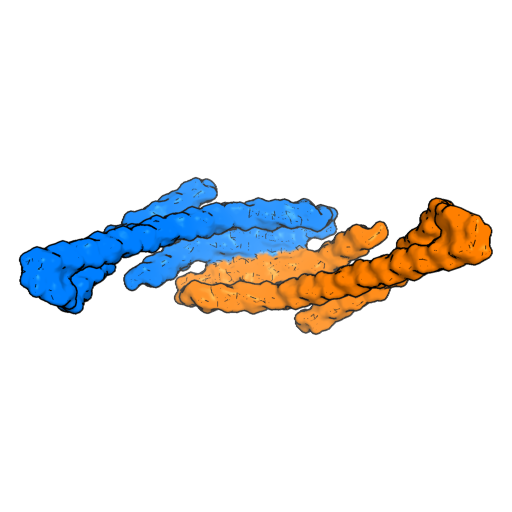109 28.219 16.516 1 86.25 103 ALA A O 1
ATOM 800 N N . ASP A 1 104 ? 6.211 30 17.453 1 87.81 104 ASP A N 1
ATOM 801 C CA . ASP A 1 104 ? 4.988 30.797 17.5 1 87.81 104 ASP A CA 1
ATOM 802 C C . ASP A 1 104 ? 4.43 31.031 16.094 1 87.81 104 ASP A C 1
ATOM 804 O O . ASP A 1 104 ? 3.215 31 15.898 1 87.81 104 ASP A O 1
ATOM 808 N N . ASP A 1 105 ? 5.262 31.297 15.164 1 85.31 105 ASP A N 1
ATOM 809 C CA . ASP A 1 105 ? 4.848 31.484 13.773 1 85.31 105 ASP A CA 1
ATOM 810 C C . ASP A 1 105 ? 4.191 30.234 13.219 1 85.31 105 ASP A C 1
ATOM 812 O O . ASP A 1 105 ? 3.195 30.312 12.492 1 85.31 105 ASP A O 1
ATOM 816 N N . CYS A 1 106 ? 4.715 29.109 13.453 1 85.81 106 CYS A N 1
ATOM 817 C CA . CYS A 1 106 ? 4.145 27.828 13.039 1 85.81 106 CYS A CA 1
ATOM 818 C C . CYS A 1 106 ? 2.742 27.656 13.609 1 85.81 106 CYS A C 1
ATOM 820 O O . CYS A 1 106 ? 1.822 27.25 12.898 1 85.81 106 CYS A O 1
ATOM 822 N N . LEU A 1 107 ? 2.639 27.953 14.922 1 87.56 107 LEU A N 1
ATOM 823 C CA . LEU A 1 107 ? 1.342 27.828 15.586 1 87.56 107 LEU A CA 1
ATOM 824 C C . LEU A 1 107 ? 0.308 28.734 14.922 1 87.56 107 LEU A C 1
ATOM 826 O O . LEU A 1 107 ? -0.857 28.359 14.781 1 87.56 107 LEU A O 1
ATOM 830 N N . ARG A 1 108 ? 0.789 29.906 14.5 1 89.12 108 ARG A N 1
ATOM 831 C CA . ARG A 1 108 ? -0.107 30.875 13.875 1 89.12 108 ARG A CA 1
ATOM 832 C C . ARG A 1 108 ? -0.536 30.391 12.484 1 89.12 108 ARG A C 1
ATOM 834 O O . ARG A 1 108 ? -1.575 30.812 11.977 1 89.12 108 ARG A O 1
ATOM 841 N N . ALA A 1 109 ? 0.223 29.5 11.906 1 90.81 109 ALA A N 1
ATOM 842 C CA . ALA A 1 109 ? -0.062 29.016 10.562 1 90.81 109 ALA A CA 1
ATOM 843 C C . ALA A 1 109 ? -1.018 27.828 10.602 1 90.81 109 ALA A C 1
ATOM 845 O O . ALA A 1 109 ? -1.604 27.453 9.578 1 90.81 109 ALA A O 1
ATOM 846 N N . LEU A 1 110 ? -1.276 27.234 11.711 1 91.25 110 LEU A N 1
ATOM 847 C CA . LEU A 1 110 ? -1.981 25.953 11.844 1 91.25 110 LEU A CA 1
ATOM 848 C C . LEU A 1 110 ? -3.445 26.109 11.445 1 91.25 110 LEU A C 1
ATOM 850 O O . LEU A 1 110 ? -3.998 25.234 10.773 1 91.25 110 LEU A O 1
ATOM 854 N N . PRO A 1 111 ? -4.078 27.281 11.906 1 91.69 111 PRO A N 1
ATOM 855 C CA . PRO A 1 111 ? -5.477 27.438 11.5 1 91.69 111 PRO A CA 1
ATOM 856 C C . PRO A 1 111 ? -5.645 27.469 9.977 1 91.69 111 PRO A C 1
ATOM 858 O O . PRO A 1 111 ? -6.578 26.859 9.445 1 91.69 111 PRO A O 1
ATOM 861 N N . ASN A 1 112 ? -4.758 28.141 9.32 1 92.81 112 ASN A N 1
ATOM 862 C CA . ASN A 1 112 ? -4.82 28.172 7.863 1 92.81 112 ASN A CA 1
ATOM 863 C C . ASN A 1 112 ? -4.516 26.797 7.258 1 92.81 112 ASN A C 1
ATOM 865 O O . ASN A 1 112 ? -5.129 26.406 6.266 1 92.81 112 ASN A O 1
ATOM 869 N N . PHE A 1 113 ? -3.574 26.188 7.742 1 93.12 113 PHE A N 1
ATOM 870 C CA . PHE A 1 113 ? -3.248 24.812 7.363 1 93.12 113 PHE A CA 1
ATOM 871 C C . PHE A 1 113 ? -4.48 23.922 7.445 1 93.12 113 PHE A C 1
ATOM 873 O O . PHE A 1 113 ? -4.82 23.234 6.477 1 93.12 113 PHE A O 1
ATOM 880 N N . ARG A 1 114 ? -5.199 23.875 8.594 1 93.38 114 ARG A N 1
ATOM 881 C CA . ARG A 1 114 ? -6.414 23.094 8.789 1 93.38 114 ARG A CA 1
ATOM 882 C C . ARG A 1 114 ? -7.473 23.453 7.754 1 93.38 114 ARG A C 1
ATOM 884 O O . ARG A 1 114 ? -8.094 22.562 7.16 1 93.38 114 ARG A O 1
ATOM 891 N N . LYS A 1 115 ? -7.617 24.734 7.645 1 94.75 115 LYS A N 1
ATOM 892 C CA . LYS A 1 115 ? -8.633 25.234 6.719 1 94.75 115 LYS A CA 1
ATOM 893 C C . LYS A 1 115 ? -8.383 24.719 5.301 1 94.75 115 LYS A C 1
ATOM 895 O O . LYS A 1 115 ? -9.305 24.25 4.637 1 94.75 115 LYS A O 1
ATOM 900 N N . ARG A 1 116 ? -7.219 24.766 4.82 1 94.5 116 ARG A N 1
ATOM 901 C CA . ARG A 1 116 ? -6.867 24.312 3.477 1 94.5 116 ARG A CA 1
ATOM 902 C C . ARG A 1 116 ? -7.129 22.828 3.305 1 94.5 116 ARG A C 1
ATOM 904 O O . ARG A 1 116 ? -7.684 22.406 2.289 1 94.5 116 ARG A O 1
ATOM 911 N N . ILE A 1 117 ? -6.723 22.078 4.254 1 95 117 ILE A N 1
ATOM 912 C CA . ILE A 1 117 ? -6.883 20.641 4.199 1 95 117 ILE A CA 1
ATOM 913 C C . ILE A 1 117 ? -8.367 20.281 4.176 1 95 117 ILE A C 1
ATOM 915 O O . ILE A 1 117 ? -8.82 19.5 3.33 1 95 117 ILE A O 1
ATOM 919 N N . VAL A 1 118 ? -9.133 20.859 5.098 1 94.75 118 VAL A N 1
ATOM 920 C CA . VAL A 1 118 ? -10.555 20.562 5.223 1 94.75 118 VAL A CA 1
ATOM 921 C C . VAL A 1 118 ? -11.289 20.984 3.957 1 94.75 118 VAL A C 1
ATOM 923 O O . VAL A 1 118 ? -12.141 20.25 3.449 1 94.75 118 VAL A O 1
ATOM 926 N N . GLU A 1 119 ? -10.93 22.141 3.504 1 95.31 119 GLU A N 1
ATOM 927 C CA . GLU A 1 119 ? -11.547 22.625 2.268 1 95.31 119 GLU A CA 1
ATOM 928 C C . GLU A 1 119 ? -11.258 21.672 1.109 1 95.31 119 GLU A C 1
ATOM 930 O O . GLU A 1 119 ? -12.141 21.391 0.295 1 95.31 119 GLU A O 1
ATOM 935 N N . TYR A 1 120 ? -10.062 21.266 1.002 1 95.44 120 TYR A N 1
ATOM 936 C CA . TYR A 1 120 ? -9.703 20.344 -0.063 1 95.44 120 TYR A CA 1
ATOM 937 C C . TYR A 1 120 ? -10.508 19.047 0.04 1 95.44 120 TYR A C 1
ATOM 939 O O . TYR A 1 120 ? -11.023 18.547 -0.962 1 95.44 120 TYR A O 1
ATOM 947 N N . ILE A 1 121 ? -10.594 18.469 1.236 1 94.19 121 ILE A N 1
ATOM 948 C CA . ILE A 1 121 ? -11.328 17.234 1.477 1 94.19 121 ILE A CA 1
ATOM 949 C C . ILE A 1 121 ? -12.789 17.422 1.073 1 94.19 121 ILE A C 1
ATOM 951 O O . ILE A 1 121 ? -13.359 16.562 0.38 1 94.19 121 ILE A O 1
ATOM 955 N N . GLU A 1 122 ? -13.406 18.453 1.439 1 92.38 122 GLU A N 1
ATOM 956 C CA . GLU A 1 122 ? -14.82 18.703 1.182 1 92.38 122 GLU A CA 1
ATOM 957 C C . GLU A 1 122 ? -15.078 18.922 -0.307 1 92.38 122 GLU A C 1
ATOM 959 O O . GLU A 1 122 ? -16.156 18.594 -0.809 1 92.38 122 GLU A O 1
ATOM 964 N N . ASN A 1 123 ? -14.086 19.438 -0.973 1 90.12 123 ASN A N 1
ATOM 965 C CA . ASN A 1 123 ? -14.242 19.703 -2.4 1 90.12 123 ASN A CA 1
ATOM 966 C C . ASN A 1 123 ? -13.867 18.484 -3.24 1 90.12 123 ASN A C 1
ATOM 968 O O . ASN A 1 123 ? -14.086 18.469 -4.453 1 90.12 123 ASN A O 1
ATOM 972 N N . SER A 1 124 ? -13.141 17.578 -2.768 1 83.44 124 SER A N 1
ATOM 973 C CA . SER A 1 124 ? -12.711 16.391 -3.48 1 83.44 124 SER A CA 1
ATOM 974 C C . SER A 1 124 ? -13.836 15.359 -3.584 1 83.44 124 SER A C 1
ATOM 976 O O . SER A 1 124 ? -13.742 14.406 -4.359 1 83.44 124 SER A O 1
ATOM 978 N N . ASN A 1 125 ? -14.969 15.477 -2.895 1 66.38 125 ASN A N 1
ATOM 979 C CA . ASN A 1 125 ? -16.125 14.586 -2.992 1 66.38 125 ASN A CA 1
ATOM 980 C C . ASN A 1 125 ? -16.859 14.766 -4.312 1 66.38 125 ASN A C 1
ATOM 982 O O . ASN A 1 125 ? -17.016 15.891 -4.785 1 66.38 125 ASN A O 1
ATOM 986 N N . MET B 1 1 ? -2.582 -21.547 -19.406 1 78.75 1 MET B N 1
ATOM 987 C CA . MET B 1 1 ? -2.938 -22.469 -18.328 1 78.75 1 MET B CA 1
ATOM 988 C C . MET B 1 1 ? -2.617 -21.891 -16.969 1 78.75 1 MET B C 1
ATOM 990 O O . MET B 1 1 ? -3.49 -21.797 -16.094 1 78.75 1 MET B O 1
ATOM 994 N N . LEU B 1 2 ? -1.467 -21.219 -16.797 1 82.44 2 LEU B N 1
ATOM 995 C CA . LEU B 1 2 ? -1.059 -20.641 -15.523 1 82.44 2 LEU B CA 1
ATOM 996 C C . LEU B 1 2 ? -1.965 -19.469 -15.141 1 82.44 2 LEU B C 1
ATOM 998 O O . LEU B 1 2 ? -2.416 -19.375 -14 1 82.44 2 LEU B O 1
ATOM 1002 N N . LEU B 1 3 ? -2.33 -18.656 -16.078 1 83.81 3 LEU B N 1
ATOM 1003 C CA . LEU B 1 3 ? -3.172 -17.5 -15.82 1 83.81 3 LEU B CA 1
ATOM 1004 C C . LEU B 1 3 ? -4.559 -17.922 -15.352 1 83.81 3 LEU B C 1
ATOM 1006 O O . LEU B 1 3 ? -5.121 -17.312 -14.438 1 83.81 3 LEU B O 1
ATOM 1010 N N . LYS B 1 4 ? -5.066 -18.922 -16.016 1 88.44 4 LYS B N 1
ATOM 1011 C CA . LYS B 1 4 ? -6.379 -19.438 -15.641 1 88.44 4 LYS B CA 1
ATOM 1012 C C . LYS B 1 4 ? -6.359 -20.016 -14.227 1 88.44 4 LYS B C 1
ATOM 1014 O O . LYS B 1 4 ? -7.328 -19.875 -13.477 1 88.44 4 LYS B O 1
ATOM 1019 N N . LEU B 1 5 ? -5.27 -20.672 -13.945 1 90.31 5 LEU B N 1
ATOM 1020 C CA . LEU B 1 5 ? -5.113 -21.25 -12.617 1 90.31 5 LEU B CA 1
ATOM 1021 C C . LEU B 1 5 ? -5.066 -20.156 -11.555 1 90.31 5 LEU B C 1
ATOM 1023 O O . LEU B 1 5 ? -5.742 -20.25 -10.523 1 90.31 5 LEU B O 1
ATOM 1027 N N . ILE B 1 6 ? -4.316 -19.141 -11.797 1 91.56 6 ILE B N 1
ATOM 1028 C CA . ILE B 1 6 ? -4.176 -18.047 -10.852 1 91.56 6 ILE B CA 1
ATOM 1029 C C . ILE B 1 6 ? -5.516 -17.328 -10.688 1 91.56 6 ILE B C 1
ATOM 1031 O O . ILE B 1 6 ? -5.898 -16.953 -9.578 1 91.56 6 ILE B O 1
ATOM 1035 N N . GLU B 1 7 ? -6.238 -17.156 -11.75 1 92.88 7 GLU B N 1
ATOM 1036 C CA . GLU B 1 7 ? -7.559 -16.531 -11.719 1 92.88 7 GLU B CA 1
ATOM 1037 C C . GLU B 1 7 ? -8.539 -17.344 -10.883 1 92.88 7 GLU B C 1
ATOM 1039 O O . GLU B 1 7 ? -9.344 -16.781 -10.133 1 92.88 7 GLU B O 1
ATOM 1044 N N . ASP B 1 8 ? -8.438 -18.578 -11.086 1 92.19 8 ASP B N 1
ATOM 1045 C CA . ASP B 1 8 ? -9.305 -19.469 -10.305 1 92.19 8 ASP B CA 1
ATOM 1046 C C . ASP B 1 8 ? -8.992 -19.359 -8.82 1 92.19 8 ASP B C 1
ATOM 1048 O O . ASP B 1 8 ? -9.906 -19.266 -7.992 1 92.19 8 ASP B O 1
ATOM 1052 N N . ILE B 1 9 ? -7.738 -19.359 -8.5 1 93.12 9 ILE B N 1
ATOM 1053 C CA . ILE B 1 9 ? -7.324 -19.234 -7.109 1 93.12 9 ILE B CA 1
ATOM 1054 C C . ILE B 1 9 ? -7.785 -17.891 -6.555 1 93.12 9 ILE B C 1
ATOM 1056 O O . ILE B 1 9 ? -8.266 -17.812 -5.418 1 93.12 9 ILE B O 1
ATOM 1060 N N . ASP B 1 10 ? -7.617 -16.891 -7.305 1 94.38 10 ASP B N 1
ATOM 1061 C CA . ASP B 1 10 ? -8.023 -15.547 -6.91 1 94.38 10 ASP B CA 1
ATOM 1062 C C . ASP B 1 10 ? -9.516 -15.5 -6.578 1 94.38 10 ASP B C 1
ATOM 1064 O O . ASP B 1 10 ? -9.898 -15.102 -5.477 1 94.38 10 ASP B O 1
ATOM 1068 N N . LYS B 1 11 ? -10.344 -16.016 -7.461 1 94.25 11 LYS B N 1
ATOM 1069 C CA . LYS B 1 11 ? -11.797 -15.93 -7.332 1 94.25 11 LYS B CA 1
ATOM 1070 C C . LYS B 1 11 ? -12.297 -16.797 -6.184 1 94.25 11 LYS B C 1
ATOM 1072 O O . LYS B 1 11 ? -13.211 -16.406 -5.453 1 94.25 11 LYS B O 1
ATOM 1077 N N . THR B 1 12 ? -11.648 -17.828 -5.984 1 93 12 THR B N 1
ATOM 1078 C CA . THR B 1 12 ? -12.227 -18.797 -5.066 1 93 12 THR B CA 1
ATOM 1079 C C . THR B 1 12 ? -11.617 -18.656 -3.672 1 93 12 THR B C 1
ATOM 1081 O O . THR B 1 12 ? -12.258 -18.984 -2.674 1 93 12 THR B O 1
ATOM 1084 N N . HIS B 1 13 ? -10.391 -18.125 -3.625 1 93.38 13 HIS B N 1
ATOM 1085 C CA . HIS B 1 13 ? -9.727 -18.188 -2.326 1 93.38 13 HIS B CA 1
ATOM 1086 C C . HIS B 1 13 ? -9.211 -16.812 -1.902 1 93.38 13 HIS B C 1
ATOM 1088 O O . HIS B 1 13 ? -9.336 -16.438 -0.736 1 93.38 13 HIS B O 1
ATOM 1094 N N . ILE B 1 14 ? -8.641 -16.062 -2.74 1 94.5 14 ILE B N 1
ATOM 1095 C CA . ILE B 1 14 ? -7.965 -14.812 -2.383 1 94.5 14 ILE B CA 1
ATOM 1096 C C . ILE B 1 14 ? -8.992 -13.695 -2.219 1 94.5 14 ILE B C 1
ATOM 1098 O O . ILE B 1 14 ? -9.008 -13 -1.199 1 94.5 14 ILE B O 1
ATOM 1102 N N . ARG B 1 15 ? -9.906 -13.609 -3.176 1 95.19 15 ARG B N 1
ATOM 1103 C CA . ARG B 1 15 ? -10.875 -12.516 -3.215 1 95.19 15 ARG B CA 1
ATOM 1104 C C . ARG B 1 15 ? -11.766 -12.523 -1.977 1 95.19 15 ARG B C 1
ATOM 1106 O O . ARG B 1 15 ? -12 -11.477 -1.368 1 95.19 15 ARG B O 1
ATOM 1113 N N . PRO B 1 16 ? -12.234 -13.656 -1.604 1 95.56 16 PRO B N 1
ATOM 1114 C CA . PRO B 1 16 ? -13.031 -13.664 -0.374 1 95.56 16 PRO B CA 1
ATOM 1115 C C . PRO B 1 16 ? -12.242 -13.172 0.838 1 95.56 16 PRO B C 1
ATOM 1117 O O . PRO B 1 16 ? -12.805 -12.508 1.714 1 95.56 16 PRO B O 1
ATOM 1120 N N . LEU B 1 17 ? -11.016 -13.492 0.927 1 95.56 17 LEU B N 1
ATOM 1121 C CA . LEU B 1 17 ? -10.172 -13.031 2.025 1 95.56 17 LEU B CA 1
ATOM 1122 C C . LEU B 1 17 ? -9.961 -11.523 1.952 1 95.56 17 LEU B C 1
ATOM 1124 O O . LEU B 1 17 ? -9.93 -10.844 2.982 1 95.56 17 LEU B O 1
ATOM 1128 N N . GLN B 1 18 ? -9.742 -11.023 0.793 1 96.75 18 GLN B N 1
ATOM 1129 C CA . GLN B 1 18 ? -9.594 -9.586 0.599 1 96.75 18 GLN B CA 1
ATOM 1130 C C . GLN B 1 18 ? -10.859 -8.844 1.006 1 96.75 18 GLN B C 1
ATOM 1132 O O . GLN B 1 18 ? -10.797 -7.773 1.621 1 96.75 18 GLN B O 1
ATOM 1137 N N . GLN B 1 19 ? -11.992 -9.461 0.612 1 97.81 19 GLN B N 1
ATOM 1138 C CA . GLN B 1 19 ? -13.266 -8.867 1.018 1 97.81 19 GLN B CA 1
ATOM 1139 C C . GLN B 1 19 ? -13.352 -8.742 2.535 1 97.81 19 GLN B C 1
ATOM 1141 O O . GLN B 1 19 ? -13.75 -7.695 3.055 1 97.81 19 GLN B O 1
ATOM 1146 N N . LYS B 1 20 ? -13.031 -9.789 3.145 1 97.69 20 LYS B N 1
ATOM 1147 C CA . LYS B 1 20 ? -13.047 -9.789 4.605 1 97.69 20 LYS B CA 1
ATOM 1148 C C . LYS B 1 20 ? -12.07 -8.758 5.164 1 97.69 20 LYS B C 1
ATOM 1150 O O . LYS B 1 20 ? -12.383 -8.055 6.125 1 97.69 20 LYS B O 1
ATOM 1155 N N . MET B 1 21 ? -10.844 -8.727 4.578 1 97.81 21 MET B N 1
ATOM 1156 C CA . MET B 1 21 ? -9.812 -7.781 5.008 1 97.81 21 MET B CA 1
ATOM 1157 C C . MET B 1 21 ? -10.312 -6.344 4.898 1 97.81 21 MET B C 1
ATOM 1159 O O . MET B 1 21 ? -10.188 -5.566 5.844 1 97.81 21 MET B O 1
ATOM 1163 N N . TYR B 1 22 ? -10.898 -5.949 3.803 1 98.38 22 TYR B N 1
ATOM 1164 C CA . TYR B 1 22 ? -11.375 -4.586 3.58 1 98.38 22 TYR B CA 1
ATOM 1165 C C . TYR B 1 22 ? -12.555 -4.262 4.488 1 98.38 22 TYR B C 1
ATOM 1167 O O . TYR B 1 22 ? -12.664 -3.145 5 1 98.38 22 TYR B O 1
ATOM 1175 N N . SER B 1 23 ? -13.461 -5.258 4.66 1 98.44 23 SER B N 1
ATOM 1176 C CA . SER B 1 23 ? -14.578 -5.066 5.586 1 98.44 23 SER B CA 1
ATOM 1177 C C . SER B 1 23 ? -14.078 -4.836 7.008 1 98.44 23 SER B C 1
ATOM 1179 O O . SER B 1 23 ? -14.586 -3.961 7.715 1 98.44 23 SER B O 1
ATOM 1181 N N . CYS B 1 24 ? -13.195 -5.637 7.379 1 98.25 24 CYS B N 1
ATOM 1182 C CA . CYS B 1 24 ? -12.562 -5.488 8.688 1 98.25 24 CYS B CA 1
ATOM 1183 C C . CYS B 1 24 ? -11.922 -4.113 8.828 1 98.25 24 CYS B C 1
ATOM 1185 O O . CYS B 1 24 ? -12.125 -3.432 9.836 1 98.25 24 CYS B O 1
ATOM 1187 N N . ALA B 1 25 ? -11.125 -3.686 7.848 1 98.38 25 ALA B N 1
ATOM 1188 C CA . ALA B 1 25 ? -10.461 -2.383 7.863 1 98.38 25 ALA B CA 1
ATOM 1189 C C . ALA B 1 25 ? -11.484 -1.25 7.926 1 98.38 25 ALA B C 1
ATOM 1191 O O . ALA B 1 25 ? -11.258 -0.244 8.602 1 98.38 25 ALA B O 1
ATOM 1192 N N . SER B 1 26 ? -12.586 -1.407 7.234 1 98.44 26 SER B N 1
ATOM 1193 C CA . SER B 1 26 ? -13.656 -0.414 7.285 1 98.44 26 SER B CA 1
ATOM 1194 C C . SER B 1 26 ? -14.188 -0.252 8.703 1 98.44 26 SER B C 1
ATOM 1196 O O . SER B 1 26 ? -14.438 0.868 9.156 1 98.44 26 SER B O 1
ATOM 1198 N N . LYS B 1 27 ? -14.352 -1.323 9.344 1 98.06 27 LYS B N 1
ATOM 1199 C CA . LYS B 1 27 ? -14.82 -1.287 10.727 1 98.06 27 LYS B CA 1
ATOM 1200 C C . LYS B 1 27 ? -13.836 -0.558 11.625 1 98.06 27 LYS B C 1
ATOM 1202 O O . LYS B 1 27 ? -14.234 0.167 12.539 1 98.06 27 LYS B O 1
ATOM 1207 N N . CYS B 1 28 ? -12.547 -0.753 11.406 1 97.88 28 CYS B N 1
ATOM 1208 C CA . CYS B 1 28 ? -11.531 -0.041 12.172 1 97.88 28 CYS B CA 1
ATOM 1209 C C . CYS B 1 28 ? -11.703 1.467 12.031 1 97.88 28 CYS B C 1
ATOM 1211 O O . CYS B 1 28 ? -11.508 2.207 13 1 97.88 28 CYS B O 1
ATOM 1213 N N . CYS B 1 29 ? -12.094 1.916 10.883 1 97.12 29 CYS B N 1
ATOM 1214 C CA . CYS B 1 29 ? -12.195 3.34 10.586 1 97.12 29 CYS B CA 1
ATOM 1215 C C . CYS B 1 29 ? -13.477 3.93 11.148 1 97.12 29 CYS B C 1
ATOM 1217 O O . CYS B 1 29 ? -13.656 5.148 11.156 1 97.12 29 CYS B O 1
ATOM 1219 N N . SER B 1 30 ? -14.383 3.123 11.594 1 95.62 30 SER B N 1
ATOM 1220 C CA . SER B 1 30 ? -15.617 3.613 12.203 1 95.62 30 SER B CA 1
ATOM 1221 C C . SER B 1 30 ? -15.383 4.027 13.656 1 95.62 30 SER B C 1
ATOM 1223 O O . SER B 1 30 ? -16.25 4.637 14.273 1 95.62 30 SER B O 1
ATOM 1225 N N . ASP B 1 31 ? -14.227 3.715 14.164 1 93 31 ASP B N 1
ATOM 1226 C CA . ASP B 1 31 ? -13.867 4.102 15.523 1 93 31 ASP B CA 1
ATOM 1227 C C . ASP B 1 31 ? -13.609 5.605 15.617 1 93 31 ASP B C 1
ATOM 1229 O O . ASP B 1 31 ? -12.594 6.098 15.133 1 93 31 ASP B O 1
ATOM 1233 N N . THR B 1 32 ? -14.43 6.336 16.328 1 89.38 32 THR B N 1
ATOM 1234 C CA . THR B 1 32 ? -14.312 7.789 16.422 1 89.38 32 THR B CA 1
ATOM 1235 C C . THR B 1 32 ? -13.617 8.188 17.719 1 89.38 32 THR B C 1
ATOM 1237 O O . THR B 1 32 ? -13.422 9.383 17.984 1 89.38 32 THR B O 1
ATOM 1240 N N . SER B 1 33 ? -13.258 7.277 18.5 1 90.56 33 SER B N 1
ATOM 1241 C CA . SER B 1 33 ? -12.727 7.594 19.828 1 90.56 33 SER B CA 1
ATOM 1242 C C . SER B 1 33 ? -11.227 7.316 19.891 1 90.56 33 SER B C 1
ATOM 1244 O O . SER B 1 33 ? -10.477 8.086 20.5 1 90.56 33 SER B O 1
ATOM 1246 N N . GLY B 1 34 ? -10.758 6.254 19.297 1 91.25 34 GLY B N 1
ATOM 1247 C CA . GLY B 1 34 ? -9.359 5.883 19.359 1 91.25 34 GLY B CA 1
ATOM 1248 C C . GLY B 1 34 ? -8.445 6.875 18.656 1 91.25 34 GLY B C 1
ATOM 1249 O O . GLY B 1 34 ? -8.914 7.684 17.844 1 91.25 34 GLY B O 1
ATOM 1250 N N . ASN B 1 35 ? -7.203 6.832 19 1 93.5 35 ASN B N 1
ATOM 1251 C CA . ASN B 1 35 ? -6.23 7.664 18.297 1 93.5 35 ASN B CA 1
ATOM 1252 C C . ASN B 1 35 ? -5.828 7.055 16.953 1 93.5 35 ASN B C 1
ATOM 1254 O O . ASN B 1 35 ? -6.211 5.926 16.641 1 93.5 35 ASN B O 1
ATOM 1258 N N . MET B 1 36 ? -5.074 7.812 16.172 1 92.5 36 MET B N 1
ATOM 1259 C CA . MET B 1 36 ? -4.664 7.406 14.828 1 92.5 36 MET B CA 1
ATOM 1260 C C . MET B 1 36 ? -3.848 6.117 14.875 1 92.5 36 MET B C 1
ATOM 1262 O O . MET B 1 36 ? -4.008 5.242 14.023 1 92.5 36 MET B O 1
ATOM 1266 N N . GLN B 1 37 ? -2.969 6.031 15.844 1 93.81 37 GLN B N 1
ATOM 1267 C CA . GLN B 1 37 ? -2.111 4.855 15.961 1 93.81 37 GLN B CA 1
ATOM 1268 C C . GLN B 1 37 ? -2.934 3.602 16.234 1 93.81 37 GLN B C 1
ATOM 1270 O O . GLN B 1 37 ? -2.67 2.543 15.656 1 93.81 37 GLN B O 1
ATOM 1275 N N . SER B 1 38 ? -3.904 3.705 17.062 1 95.75 38 SER B N 1
ATOM 1276 C CA . SER B 1 38 ? -4.766 2.566 17.359 1 95.75 38 SER B CA 1
ATOM 1277 C C . SER B 1 38 ? -5.523 2.1 16.125 1 95.75 38 SER B C 1
ATOM 1279 O O . SER B 1 38 ? -5.648 0.896 15.883 1 95.75 38 SER B O 1
ATOM 1281 N N . VAL B 1 39 ? -6.035 2.99 15.359 1 96.38 39 VAL B N 1
ATOM 1282 C CA . VAL B 1 39 ? -6.762 2.662 14.141 1 96.38 39 VAL B CA 1
ATOM 1283 C C . VAL B 1 39 ? -5.812 2.02 13.125 1 96.38 39 VAL B C 1
ATOM 1285 O O . VAL B 1 39 ? -6.148 1.013 12.5 1 96.38 39 VAL B O 1
ATOM 1288 N N . GLN B 1 40 ? -4.613 2.566 13.008 1 95.88 40 GLN B N 1
ATOM 1289 C CA . GLN B 1 40 ? -3.619 1.993 12.109 1 95.88 40 GLN B CA 1
ATOM 1290 C C . GLN B 1 40 ? -3.26 0.569 12.516 1 95.88 40 GLN B C 1
ATOM 1292 O O . GLN B 1 40 ? -3.098 -0.307 11.664 1 95.88 40 GLN B O 1
ATOM 1297 N N . THR B 1 41 ? -3.098 0.315 13.781 1 97.62 41 THR B N 1
ATOM 1298 C CA . THR B 1 41 ? -2.814 -1.021 14.289 1 97.62 41 THR B CA 1
ATOM 1299 C C . THR B 1 41 ? -3.963 -1.975 13.977 1 97.62 41 THR B C 1
ATOM 1301 O O . THR B 1 41 ? -3.736 -3.119 13.578 1 97.62 41 THR B O 1
ATOM 1304 N N . CYS B 1 42 ? -5.145 -1.542 14.195 1 97.88 42 CYS B N 1
ATOM 1305 C CA . CYS B 1 42 ? -6.336 -2.312 13.859 1 97.88 42 CYS B CA 1
ATOM 1306 C C . CYS B 1 42 ? -6.344 -2.688 12.375 1 97.88 42 CYS B C 1
ATOM 1308 O O . CYS B 1 42 ? -6.566 -3.848 12.031 1 97.88 42 CYS B O 1
ATOM 1310 N N . ILE B 1 43 ? -6.105 -1.752 11.484 1 97.94 43 ILE B N 1
ATOM 1311 C CA . ILE B 1 43 ? -6.07 -1.989 10.047 1 97.94 43 ILE B CA 1
ATOM 1312 C C . ILE B 1 43 ? -4.965 -2.992 9.719 1 97.94 43 ILE B C 1
ATOM 1314 O O . ILE B 1 43 ? -5.16 -3.891 8.891 1 97.94 43 ILE B O 1
ATOM 1318 N N . SER B 1 44 ? -3.818 -2.838 10.344 1 97.88 44 SER B N 1
ATOM 1319 C CA . SER B 1 44 ? -2.703 -3.752 10.117 1 97.88 44 SER B CA 1
ATOM 1320 C C . SER B 1 44 ? -3.072 -5.18 10.508 1 97.88 44 SER B C 1
ATOM 1322 O O . SER B 1 44 ? -2.662 -6.133 9.852 1 97.88 44 SER B O 1
ATOM 1324 N N . ARG B 1 45 ? -3.781 -5.324 11.562 1 97.5 45 ARG B N 1
ATOM 1325 C CA . ARG B 1 45 ? -4.258 -6.641 11.961 1 97.5 45 ARG B CA 1
ATOM 1326 C C . ARG B 1 45 ? -5.176 -7.238 10.898 1 97.5 45 ARG B C 1
ATOM 1328 O O . ARG B 1 45 ? -5.098 -8.438 10.609 1 97.5 45 ARG B O 1
ATOM 1335 N N . CYS B 1 46 ? -6.047 -6.391 10.328 1 97.44 46 CYS B N 1
ATOM 1336 C CA . CYS B 1 46 ? -6.965 -6.84 9.289 1 97.44 46 CYS B CA 1
ATOM 1337 C C . CYS B 1 46 ? -6.207 -7.305 8.055 1 97.44 46 CYS B C 1
ATOM 1339 O O . CYS B 1 46 ? -6.641 -8.234 7.367 1 97.44 46 CYS B O 1
ATOM 1341 N N . SER B 1 47 ? -5.125 -6.73 7.766 1 97.62 47 SER B N 1
ATOM 1342 C CA . SER B 1 47 ? -4.422 -7 6.516 1 97.62 47 SER B CA 1
ATOM 1343 C C . SER B 1 47 ? -3.344 -8.062 6.707 1 97.62 47 SER B C 1
ATOM 1345 O O . SER B 1 47 ? -2.764 -8.547 5.73 1 97.62 47 SER B O 1
ATOM 1347 N N . SER B 1 48 ? -3.076 -8.469 7.93 1 96.94 48 SER B N 1
ATOM 1348 C CA . SER B 1 48 ? -1.956 -9.344 8.25 1 96.94 48 SER B CA 1
ATOM 1349 C C . SER B 1 48 ? -2.051 -10.664 7.492 1 96.94 48 SER B C 1
ATOM 1351 O O . SER B 1 48 ? -1.073 -11.109 6.891 1 96.94 48 SER B O 1
ATOM 1353 N N . GLN B 1 49 ? -3.178 -11.305 7.48 1 95.81 49 GLN B N 1
ATOM 1354 C CA . GLN B 1 49 ? -3.359 -12.594 6.82 1 95.81 49 GLN B CA 1
ATOM 1355 C C . GLN B 1 49 ? -3.133 -12.477 5.316 1 95.81 49 GLN B C 1
ATOM 1357 O O . GLN B 1 49 ? -2.42 -13.289 4.727 1 95.81 49 GLN B O 1
ATOM 1362 N N . THR B 1 50 ? -3.787 -11.523 4.68 1 96.69 50 THR B N 1
ATOM 1363 C CA . THR B 1 50 ? -3.672 -11.344 3.238 1 96.69 50 THR B CA 1
ATOM 1364 C C . THR B 1 50 ? -2.234 -11.016 2.846 1 96.69 50 THR B C 1
ATOM 1366 O O . THR B 1 50 ? -1.77 -11.422 1.778 1 96.69 50 THR B O 1
ATOM 1369 N N . GLU B 1 51 ? -1.56 -10.281 3.73 1 96.5 51 GLU B N 1
ATOM 1370 C CA . GLU B 1 51 ? -0.16 -9.961 3.465 1 96.5 51 GLU B CA 1
ATOM 1371 C C . GLU B 1 51 ? 0.71 -11.211 3.506 1 96.5 51 GLU B C 1
ATOM 1373 O O . GLU B 1 51 ? 1.584 -11.391 2.654 1 96.5 51 GLU B O 1
ATOM 1378 N N . LYS B 1 52 ? 0.467 -12.078 4.449 1 96.62 52 LYS B N 1
ATOM 1379 C CA . LYS B 1 52 ? 1.217 -13.32 4.555 1 96.62 52 LYS B CA 1
ATOM 1380 C C . LYS B 1 52 ? 0.954 -14.227 3.35 1 96.62 52 LYS B C 1
ATOM 1382 O O . LYS B 1 52 ? 1.88 -14.836 2.812 1 96.62 52 LYS B O 1
ATOM 1387 N N . ILE B 1 53 ? -0.253 -14.297 2.984 1 96.88 53 ILE B N 1
ATOM 1388 C CA . ILE B 1 53 ? -0.642 -15.117 1.841 1 96.88 53 ILE B CA 1
ATOM 1389 C C . ILE B 1 53 ? 0.012 -14.57 0.572 1 96.88 53 ILE B C 1
ATOM 1391 O O . ILE B 1 53 ? 0.53 -15.336 -0.243 1 96.88 53 ILE B O 1
ATOM 1395 N N . GLY B 1 54 ? -0.005 -13.32 0.343 1 96.19 54 GLY B N 1
ATOM 1396 C CA . GLY B 1 54 ? 0.667 -12.703 -0.793 1 96.19 54 GLY B CA 1
ATOM 1397 C C . GLY B 1 54 ? 2.148 -13.023 -0.852 1 96.19 54 GLY B C 1
ATOM 1398 O O . GLY B 1 54 ? 2.68 -13.328 -1.921 1 96.19 54 GLY B O 1
ATOM 1399 N N . ALA B 1 55 ? 2.727 -12.922 0.32 1 96.25 55 ALA B N 1
ATOM 1400 C CA . ALA B 1 55 ? 4.152 -13.234 0.387 1 96.25 55 ALA B CA 1
ATOM 1401 C C . ALA B 1 55 ? 4.41 -14.703 0.052 1 96.25 55 ALA B C 1
ATOM 1403 O O . ALA B 1 55 ? 5.363 -15.023 -0.661 1 96.25 55 ALA B O 1
ATOM 1404 N N . TYR B 1 56 ? 3.6 -15.602 0.539 1 97.19 56 TYR B N 1
ATOM 1405 C CA . TYR B 1 56 ? 3.74 -17.016 0.257 1 97.19 56 TYR B CA 1
ATOM 1406 C C . TYR B 1 56 ? 3.568 -17.297 -1.231 1 97.19 56 TYR B C 1
ATOM 1408 O O . TYR B 1 56 ? 4.352 -18.047 -1.824 1 97.19 56 TYR B O 1
ATOM 1416 N N . ILE B 1 57 ? 2.555 -16.734 -1.838 1 96.38 57 ILE B N 1
ATOM 1417 C CA . ILE B 1 57 ? 2.295 -16.906 -3.264 1 96.38 57 ILE B CA 1
ATOM 1418 C C . ILE B 1 57 ? 3.492 -16.406 -4.07 1 96.38 57 ILE B C 1
ATOM 1420 O O . ILE B 1 57 ? 3.91 -17.062 -5.035 1 96.38 57 ILE B O 1
ATOM 1424 N N . GLN B 1 58 ? 4.012 -15.281 -3.695 1 95.44 58 GLN B N 1
ATOM 1425 C CA . GLN B 1 58 ? 5.18 -14.742 -4.379 1 95.44 58 GLN B CA 1
ATOM 1426 C C . GLN B 1 58 ? 6.359 -15.711 -4.305 1 95.44 58 GLN B C 1
ATOM 1428 O O . GLN B 1 58 ? 7.066 -15.914 -5.293 1 95.44 58 GLN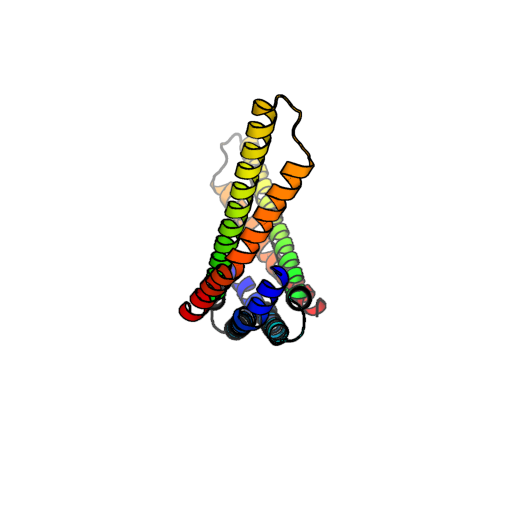 B O 1
ATOM 1433 N N . ALA B 1 59 ? 6.535 -16.281 -3.18 1 96.5 59 ALA B N 1
ATOM 1434 C CA . ALA B 1 59 ? 7.609 -17.25 -3.004 1 96.5 59 ALA B CA 1
ATOM 1435 C C . ALA B 1 59 ? 7.387 -18.484 -3.879 1 96.5 59 ALA B C 1
ATOM 1437 O O . ALA B 1 59 ? 8.328 -19 -4.488 1 96.5 59 ALA B O 1
ATOM 1438 N N . GLU B 1 60 ? 6.168 -18.922 -3.92 1 94.75 60 GLU B N 1
ATOM 1439 C CA . GLU B 1 60 ? 5.84 -20.062 -4.766 1 94.75 60 GLU B CA 1
ATOM 1440 C C . GLU B 1 60 ? 6.07 -19.75 -6.238 1 94.75 60 GLU B C 1
ATOM 1442 O O . GLU B 1 60 ? 6.562 -20.594 -6.992 1 94.75 60 GLU B O 1
ATOM 1447 N N . MET B 1 61 ? 5.773 -18.578 -6.633 1 93.44 61 MET B N 1
ATOM 1448 C CA . MET B 1 61 ? 6.004 -18.141 -8 1 93.44 61 MET B CA 1
ATOM 1449 C C . MET B 1 61 ? 7.492 -18.109 -8.32 1 93.44 61 MET B C 1
ATOM 1451 O O . MET B 1 61 ? 7.902 -18.484 -9.422 1 93.44 61 MET B O 1
ATOM 1455 N N . GLU B 1 62 ? 8.219 -17.625 -7.379 1 94.75 62 GLU B N 1
ATOM 1456 C CA . GLU B 1 62 ? 9.664 -17.594 -7.559 1 94.75 62 GLU B CA 1
ATOM 1457 C C . GLU B 1 62 ? 10.234 -19 -7.742 1 94.75 62 GLU B C 1
ATOM 1459 O O . GLU B 1 62 ? 11.109 -19.219 -8.586 1 94.75 62 GLU B O 1
ATOM 1464 N N . LYS B 1 63 ? 9.75 -19.938 -7 1 93.69 63 LYS B N 1
ATOM 1465 C CA . LYS B 1 63 ? 10.172 -21.328 -7.141 1 93.69 63 LYS B CA 1
ATOM 1466 C C . LYS B 1 63 ? 9.859 -21.859 -8.531 1 93.69 63 LYS B C 1
ATOM 1468 O O . LYS B 1 63 ? 10.688 -22.547 -9.148 1 93.69 63 LYS B O 1
ATOM 1473 N N . LEU B 1 64 ? 8.656 -21.562 -8.953 1 91.06 64 LEU B N 1
ATOM 1474 C CA . LEU B 1 64 ? 8.25 -22 -10.289 1 91.06 64 LEU B CA 1
ATOM 1475 C C . LEU B 1 64 ? 9.133 -21.375 -11.359 1 91.06 64 LEU B C 1
ATOM 1477 O O . LEU B 1 64 ? 9.57 -22.047 -12.289 1 91.06 64 LEU B O 1
ATOM 1481 N N . GLN B 1 65 ? 9.422 -20.141 -11.227 1 90.06 65 GLN B N 1
ATOM 1482 C CA . GLN B 1 65 ? 10.266 -19.438 -12.188 1 90.06 65 GLN B CA 1
ATOM 1483 C C . GLN B 1 65 ? 11.688 -20 -12.188 1 90.06 65 GLN B C 1
ATOM 1485 O O . GLN B 1 65 ? 12.289 -20.156 -13.25 1 90.06 65 GLN B O 1
ATOM 1490 N N . ASN B 1 66 ? 12.203 -20.297 -11.023 1 92.56 66 ASN B N 1
ATOM 1491 C CA . ASN B 1 66 ? 13.523 -20.906 -10.906 1 92.56 66 ASN B CA 1
ATOM 1492 C C . ASN B 1 66 ? 13.57 -22.266 -11.586 1 92.56 66 ASN B C 1
ATOM 1494 O O . ASN B 1 66 ? 14.578 -22.625 -12.203 1 92.56 66 ASN B O 1
ATOM 1498 N N . ARG B 1 67 ? 12.57 -23.062 -11.469 1 89.81 67 ARG B N 1
ATOM 1499 C CA . ARG B 1 67 ? 12.469 -24.359 -12.125 1 89.81 67 ARG B CA 1
ATOM 1500 C C . ARG B 1 67 ? 12.562 -24.219 -13.641 1 89.81 67 ARG B C 1
ATOM 1502 O O . ARG B 1 67 ? 13.281 -24.969 -14.305 1 89.81 67 ARG B O 1
ATOM 1509 N N . VAL B 1 68 ? 11.914 -23.219 -14.109 1 88.25 68 VAL B N 1
ATOM 1510 C CA . VAL B 1 68 ? 11.93 -22.969 -15.547 1 88.25 68 VAL B CA 1
ATOM 1511 C C . VAL B 1 68 ? 13.336 -22.547 -15.984 1 88.25 68 VAL B C 1
ATOM 1513 O O . VAL B 1 68 ? 13.836 -23 -17.016 1 88.25 68 VAL B O 1
ATOM 1516 N N . GLN B 1 69 ? 13.922 -21.75 -15.242 1 90.88 69 GLN B N 1
ATOM 1517 C CA . GLN B 1 69 ? 15.273 -21.297 -15.555 1 90.88 69 GLN B CA 1
ATOM 1518 C C . GLN B 1 69 ? 16.25 -22.453 -15.57 1 90.88 69 GLN B C 1
ATOM 1520 O O . GLN B 1 69 ? 17.078 -22.578 -16.484 1 90.88 69 GLN B O 1
ATOM 1525 N N . ARG B 1 70 ? 16.125 -23.359 -14.617 1 91.56 70 ARG B N 1
ATOM 1526 C CA . ARG B 1 70 ? 16.984 -24.531 -14.57 1 91.56 70 ARG B CA 1
ATOM 1527 C C . ARG B 1 70 ? 16.766 -25.438 -15.773 1 91.56 70 ARG B C 1
ATOM 1529 O O . ARG B 1 70 ? 17.719 -25.953 -16.359 1 91.56 70 ARG B O 1
ATOM 1536 N N . CYS B 1 71 ? 15.547 -25.578 -16.078 1 91 71 CYS B N 1
ATOM 1537 C CA . CYS B 1 71 ? 15.203 -26.391 -17.234 1 91 71 CYS B CA 1
ATOM 1538 C C . CYS B 1 71 ? 15.805 -25.812 -18.5 1 91 71 CYS B C 1
ATOM 1540 O O . CYS B 1 71 ? 16.375 -26.531 -19.312 1 91 71 CYS B O 1
ATOM 1542 N N . GLU B 1 72 ? 15.75 -24.453 -18.672 1 90.19 72 GLU B N 1
ATOM 1543 C CA . GLU B 1 72 ? 16.297 -23.781 -19.844 1 90.19 72 GLU B CA 1
ATOM 1544 C C . GLU B 1 72 ? 17.812 -23.906 -19.906 1 90.19 72 GLU B C 1
ATOM 1546 O O . GLU B 1 72 ? 18.391 -24.109 -20.984 1 90.19 72 GLU B O 1
ATOM 1551 N N . MET B 1 73 ? 18.422 -23.797 -18.781 1 91.19 73 MET B N 1
ATOM 1552 C CA . MET B 1 73 ? 19.875 -23.922 -18.703 1 91.19 73 MET B CA 1
ATOM 1553 C C . MET B 1 73 ? 20.312 -25.344 -19.078 1 91.19 73 MET B C 1
ATOM 1555 O O . MET B 1 73 ? 21.281 -25.531 -19.797 1 91.19 73 MET B O 1
ATOM 1559 N N . ALA B 1 74 ? 19.594 -26.359 -18.625 1 91.44 74 ALA B N 1
ATOM 1560 C CA . ALA B 1 74 ? 19.859 -27.75 -19 1 91.44 74 ALA B CA 1
ATOM 1561 C C . ALA B 1 74 ? 19.688 -27.969 -20.5 1 91.44 74 ALA B C 1
ATOM 1563 O O . ALA B 1 74 ? 20.469 -28.703 -21.109 1 91.44 74 ALA B O 1
ATOM 1564 N N . CYS B 1 75 ? 18.703 -27.297 -21 1 89.88 75 CYS B N 1
ATOM 1565 C CA . CYS B 1 75 ? 18.484 -27.375 -22.438 1 89.88 75 CYS B CA 1
ATOM 1566 C C . CYS B 1 75 ? 19.656 -26.781 -23.219 1 89.88 75 CYS B C 1
ATOM 1568 O O . CYS B 1 75 ? 20.125 -27.375 -24.188 1 89.88 75 CYS B O 1
ATOM 1570 N N . GLN B 1 76 ? 20.156 -25.719 -22.797 1 88.69 76 GLN B N 1
ATOM 1571 C CA . GLN B 1 76 ? 21.297 -25.078 -23.438 1 88.69 76 GLN B CA 1
ATOM 1572 C C . GLN B 1 76 ? 22.531 -25.969 -23.391 1 88.69 76 GLN B C 1
ATOM 1574 O O . GLN B 1 76 ? 23.234 -26.125 -24.391 1 88.69 76 GLN B O 1
ATOM 1579 N N . ASP B 1 77 ? 22.734 -26.516 -22.25 1 90.88 77 ASP B N 1
ATOM 1580 C CA . ASP B 1 77 ? 23.859 -27.422 -22.094 1 90.88 77 ASP B CA 1
ATOM 1581 C C . ASP B 1 77 ? 23.719 -28.625 -23.031 1 90.88 77 ASP B C 1
ATOM 1583 O O . ASP B 1 77 ? 24.688 -29.047 -23.672 1 90.88 77 ASP B O 1
ATOM 1587 N N . GLU B 1 78 ? 22.547 -29.172 -23.109 1 89.06 78 GLU B N 1
ATOM 1588 C CA . GLU B 1 78 ? 22.297 -30.344 -23.953 1 89.06 78 GLU B CA 1
ATOM 1589 C C . GLU B 1 78 ? 22.562 -30.031 -25.422 1 89.06 78 GLU B C 1
ATOM 1591 O O . GLU B 1 78 ? 23.188 -30.812 -26.141 1 89.06 78 GLU B O 1
ATOM 1596 N N . VAL B 1 79 ? 22.109 -28.844 -25.859 1 88.25 79 VAL B N 1
ATOM 1597 C CA . VAL B 1 79 ? 22.266 -28.438 -27.25 1 88.25 79 VAL B CA 1
ATOM 1598 C C . VAL B 1 79 ? 23.734 -28.203 -27.562 1 88.25 79 VAL B C 1
ATOM 1600 O O . VAL B 1 79 ? 24.234 -28.625 -28.609 1 88.25 79 VAL B O 1
ATOM 1603 N N . GLN B 1 80 ? 24.391 -27.625 -26.625 1 87.75 80 GLN B N 1
ATOM 1604 C CA . GLN B 1 80 ? 25.812 -27.359 -26.797 1 87.75 80 GLN B CA 1
ATOM 1605 C C . GLN B 1 80 ? 26.609 -28.672 -26.859 1 87.75 80 GLN B C 1
ATOM 1607 O O . GLN B 1 80 ? 27.516 -28.812 -27.672 1 87.75 80 GLN B O 1
ATOM 1612 N N . ASP B 1 81 ? 26.312 -29.562 -26.016 1 89.56 81 ASP B N 1
ATOM 1613 C CA . ASP B 1 81 ? 26.984 -30.859 -25.984 1 89.56 81 ASP B CA 1
ATOM 1614 C C . ASP B 1 81 ? 26.781 -31.609 -27.297 1 89.56 81 ASP B C 1
ATOM 1616 O O . ASP B 1 81 ? 27.719 -32.219 -27.828 1 89.56 81 ASP B O 1
ATOM 1620 N N . LYS B 1 82 ? 25.609 -31.531 -27.781 1 87.06 82 LYS B N 1
ATOM 1621 C CA . LYS B 1 82 ? 25.312 -32.219 -29.031 1 87.06 82 LYS B CA 1
ATOM 1622 C C . LYS B 1 82 ? 26 -31.562 -30.219 1 87.06 82 LYS B C 1
ATOM 1624 O O . LYS B 1 82 ? 26.5 -32.25 -31.109 1 87.06 82 LYS B O 1
ATOM 1629 N N . ALA B 1 83 ? 25.969 -30.25 -30.141 1 86.88 83 ALA B N 1
ATOM 1630 C CA . ALA B 1 83 ? 26.641 -29.516 -31.203 1 86.88 83 ALA B CA 1
ATOM 1631 C C . ALA B 1 83 ? 28.141 -29.781 -31.219 1 86.88 83 ALA B C 1
ATOM 1633 O O . ALA B 1 83 ? 28.734 -29.969 -32.281 1 86.88 83 ALA B O 1
ATOM 1634 N N . THR B 1 84 ? 28.734 -29.812 -30.125 1 87.94 84 THR B N 1
ATOM 1635 C CA . THR B 1 84 ? 30.156 -30.047 -30 1 87.94 84 THR B CA 1
ATOM 1636 C C . THR B 1 84 ? 30.516 -31.469 -30.438 1 87.94 84 THR B C 1
ATOM 1638 O O . THR B 1 84 ? 31.484 -31.688 -31.156 1 87.94 84 THR B O 1
ATOM 1641 N N . SER B 1 85 ? 29.75 -32.438 -30.062 1 88.12 85 SER B N 1
ATOM 1642 C CA . SER B 1 85 ? 29.984 -33.844 -30.391 1 88.12 85 SER B CA 1
ATOM 1643 C C . SER B 1 85 ? 29.828 -34.094 -31.891 1 88.12 85 SER B C 1
ATOM 1645 O O . SER B 1 85 ? 30.531 -34.938 -32.438 1 88.12 85 SER B O 1
ATOM 1647 N N . ALA B 1 86 ? 28.906 -33.375 -32.406 1 86.56 86 ALA B N 1
ATOM 1648 C CA . ALA B 1 86 ? 28.641 -33.594 -33.844 1 86.56 86 ALA B CA 1
ATOM 1649 C C . ALA B 1 86 ? 29.5 -32.656 -34.688 1 86.56 86 ALA B C 1
ATOM 1651 O O . ALA B 1 86 ? 29.484 -32.75 -35.938 1 86.56 86 ALA B O 1
ATOM 1652 N N . ASN B 1 87 ? 30.156 -31.828 -34 1 87.69 87 ASN B N 1
ATOM 1653 C CA . ASN B 1 87 ? 30.922 -30.797 -34.688 1 87.69 87 ASN B CA 1
ATOM 1654 C C . ASN B 1 87 ? 30.047 -29.969 -35.625 1 87.69 87 ASN B C 1
ATOM 1656 O O . ASN B 1 87 ? 30.375 -29.766 -36.781 1 87.69 87 ASN B O 1
ATOM 1660 N N . GLU B 1 88 ? 28.906 -29.672 -35.156 1 80.94 88 GLU B N 1
ATOM 1661 C CA . GLU B 1 88 ? 27.938 -28.859 -35.906 1 80.94 88 GLU B CA 1
ATOM 1662 C C . GLU B 1 88 ? 27.5 -27.641 -35.094 1 80.94 88 GLU B C 1
ATOM 1664 O O . GLU B 1 88 ? 27.859 -27.531 -33.906 1 80.94 88 GLU B O 1
ATOM 1669 N N . LYS B 1 89 ? 26.953 -26.672 -35.719 1 79.5 89 LYS B N 1
ATOM 1670 C CA . LYS B 1 89 ? 26.359 -25.531 -35.062 1 79.5 89 LYS B CA 1
ATOM 1671 C C . LYS B 1 89 ? 25.094 -25.938 -34.312 1 79.5 89 LYS B C 1
ATOM 1673 O O . LYS B 1 89 ? 24.328 -26.781 -34.781 1 79.5 89 LYS B O 1
ATOM 1678 N N . PRO B 1 90 ? 24.906 -25.453 -33.375 1 78.12 90 PRO B N 1
ATOM 1679 C CA . PRO B 1 90 ? 23.719 -25.75 -32.562 1 78.12 90 PRO B CA 1
ATOM 1680 C C . PRO B 1 90 ? 22.438 -25.719 -33.406 1 78.12 90 PRO B C 1
ATOM 1682 O O . PRO B 1 90 ? 22.25 -24.812 -34.219 1 78.12 90 PRO B O 1
ATOM 1685 N N . ASP B 1 91 ? 21.734 -26.719 -33.312 1 77.69 91 ASP B N 1
ATOM 1686 C CA . ASP B 1 91 ? 20.5 -26.922 -34.062 1 77.69 91 ASP B CA 1
ATOM 1687 C C . ASP B 1 91 ? 19.328 -26.203 -33.406 1 77.69 91 ASP B C 1
ATOM 1689 O O . ASP B 1 91 ? 18.969 -26.516 -32.281 1 77.69 91 ASP B O 1
ATOM 1693 N N . ARG B 1 92 ? 18.984 -25.188 -34.062 1 79.19 92 ARG B N 1
ATOM 1694 C CA . ARG B 1 92 ? 17.844 -24.406 -33.562 1 79.19 92 ARG B CA 1
ATOM 1695 C C . ARG B 1 92 ? 16.672 -25.312 -33.25 1 79.19 92 ARG B C 1
ATOM 1697 O O . ARG B 1 92 ? 15.945 -25.078 -32.25 1 79.19 92 ARG B O 1
ATOM 1704 N N . LYS B 1 93 ? 16.484 -26.391 -34.062 1 85.56 93 LYS B N 1
ATOM 1705 C CA . LYS B 1 93 ? 15.367 -27.312 -33.844 1 85.56 93 LYS B CA 1
ATOM 1706 C C . LYS B 1 93 ? 15.531 -28.109 -32.562 1 85.56 93 LYS B C 1
ATOM 1708 O O . LYS B 1 93 ? 14.547 -28.375 -31.859 1 85.56 93 LYS B O 1
ATOM 1713 N N . MET B 1 94 ? 16.734 -28.406 -32.219 1 82.69 94 MET B N 1
ATOM 1714 C CA . MET B 1 94 ? 17.016 -29.125 -30.984 1 82.69 94 MET B CA 1
ATOM 1715 C C . MET B 1 94 ? 16.703 -28.266 -29.781 1 82.69 94 MET B C 1
ATOM 1717 O O . MET B 1 94 ? 16.141 -28.734 -28.797 1 82.69 94 MET B O 1
ATOM 1721 N N . LEU B 1 95 ? 17.062 -26.969 -29.875 1 83.56 95 LEU B N 1
ATOM 1722 C CA . LEU B 1 95 ? 16.781 -26.016 -28.797 1 83.56 95 LEU B CA 1
ATOM 1723 C C . LEU B 1 95 ? 15.289 -25.844 -28.594 1 83.56 95 LEU B C 1
ATOM 1725 O O . LEU B 1 95 ? 14.805 -25.844 -27.453 1 83.56 95 LEU B O 1
ATOM 1729 N N . GLU B 1 96 ? 14.539 -25.703 -29.672 1 86.75 96 GLU B N 1
ATOM 1730 C CA . GLU B 1 96 ? 13.094 -25.531 -29.578 1 86.75 96 GLU B CA 1
ATOM 1731 C C . GLU B 1 96 ? 12.422 -26.734 -28.938 1 86.75 96 GLU B C 1
ATOM 1733 O O . GLU B 1 96 ? 11.508 -26.578 -28.125 1 86.75 96 GLU B O 1
ATOM 1738 N N . ASN B 1 97 ? 12.852 -27.938 -29.375 1 87.5 97 ASN B N 1
ATOM 1739 C CA . ASN B 1 97 ? 12.312 -29.156 -28.766 1 87.5 97 ASN B CA 1
ATOM 1740 C C . ASN B 1 97 ? 12.633 -29.234 -27.281 1 87.5 97 ASN B C 1
ATOM 1742 O O . ASN B 1 97 ? 11.797 -29.656 -26.484 1 87.5 97 ASN B O 1
ATOM 1746 N N . CYS B 1 98 ? 13.766 -28.797 -26.875 1 85.44 98 CYS B N 1
ATOM 1747 C CA . CYS B 1 98 ? 14.18 -28.812 -25.484 1 85.44 98 CYS B CA 1
ATOM 1748 C C . CYS B 1 98 ? 13.359 -27.828 -24.656 1 85.44 98 CYS B C 1
ATOM 1750 O O . CYS B 1 98 ? 12.883 -28.188 -23.562 1 85.44 98 CYS B O 1
ATOM 1752 N N . ILE B 1 99 ? 13.086 -26.641 -25.156 1 85.75 99 ILE B N 1
ATOM 1753 C CA . ILE B 1 99 ? 12.312 -25.625 -24.469 1 85.75 99 ILE B CA 1
ATOM 1754 C C . ILE B 1 99 ? 10.867 -26.094 -24.297 1 85.75 99 ILE B C 1
ATOM 1756 O O . ILE B 1 99 ? 10.234 -25.812 -23.281 1 85.75 99 ILE B O 1
ATOM 1760 N N . ALA B 1 100 ? 10.383 -26.781 -25.297 1 88.62 100 ALA B N 1
ATOM 1761 C CA . ALA B 1 100 ? 9.031 -27.328 -25.219 1 88.62 100 ALA B CA 1
ATOM 1762 C C . ALA B 1 100 ? 8.906 -28.312 -24.047 1 88.62 100 ALA B C 1
ATOM 1764 O O . ALA B 1 100 ? 7.875 -28.359 -23.375 1 88.62 100 ALA B O 1
ATOM 1765 N N . LYS B 1 101 ? 9.945 -29.062 -23.859 1 88.38 101 LYS B N 1
ATOM 1766 C CA . LYS B 1 101 ? 9.945 -29.984 -22.734 1 88.38 101 LYS B CA 1
ATOM 1767 C C . LYS B 1 101 ? 9.883 -29.234 -21.406 1 88.38 101 LYS B C 1
ATOM 1769 O O . LYS B 1 101 ? 9.242 -29.688 -20.453 1 88.38 101 LYS B O 1
ATOM 1774 N N . CYS B 1 102 ? 10.539 -28.109 -21.328 1 88.56 102 CYS B N 1
ATOM 1775 C CA . CYS B 1 102 ? 10.516 -27.281 -20.125 1 88.56 102 CYS B CA 1
ATOM 1776 C C . CYS B 1 102 ? 9.117 -26.734 -19.875 1 88.56 102 CYS B C 1
ATOM 1778 O O . CYS B 1 102 ? 8.672 -26.672 -18.719 1 88.56 102 CYS B O 1
ATOM 1780 N N . ALA B 1 103 ? 8.461 -26.312 -20.891 1 86.25 103 ALA B N 1
ATOM 1781 C CA . ALA B 1 103 ? 7.082 -25.828 -20.766 1 86.25 103 ALA B CA 1
ATOM 1782 C C . ALA B 1 103 ? 6.172 -26.922 -20.219 1 86.25 103 ALA B C 1
ATOM 1784 O O . ALA B 1 103 ? 5.363 -26.688 -19.328 1 86.25 103 ALA B O 1
ATOM 1785 N N . ASP B 1 104 ? 6.406 -28.078 -20.797 1 87.75 104 ASP B N 1
ATOM 1786 C CA . ASP B 1 104 ? 5.625 -29.219 -20.344 1 87.75 104 ASP B CA 1
ATOM 1787 C C . ASP B 1 104 ? 5.891 -29.516 -18.875 1 87.75 104 ASP B C 1
ATOM 1789 O O . ASP B 1 104 ? 4.969 -29.844 -18.125 1 87.75 104 ASP B O 1
ATOM 1793 N N . ASP B 1 105 ? 7.082 -29.422 -18.453 1 85.25 105 ASP B N 1
ATOM 1794 C CA . ASP B 1 105 ? 7.445 -29.625 -17.062 1 85.25 105 ASP B CA 1
ATOM 1795 C C . ASP B 1 105 ? 6.77 -28.594 -16.156 1 85.25 105 ASP B C 1
ATOM 1797 O O . ASP B 1 105 ? 6.309 -28.938 -15.062 1 85.25 105 ASP B O 1
ATOM 1801 N N . CYS B 1 106 ? 6.75 -27.391 -16.531 1 85.81 106 CYS B N 1
ATOM 1802 C CA . CYS B 1 106 ? 6.066 -26.344 -15.789 1 85.81 106 CYS B CA 1
ATOM 1803 C C . CYS B 1 106 ? 4.586 -26.656 -15.625 1 85.81 106 CYS B C 1
ATOM 1805 O O . CYS B 1 106 ? 4.031 -26.5 -14.539 1 85.81 106 CYS B O 1
ATOM 1807 N N . LEU B 1 107 ? 3.982 -27.078 -16.75 1 87.62 107 LEU B N 1
ATOM 1808 C CA . LEU B 1 107 ? 2.564 -27.422 -16.703 1 87.62 107 LEU B CA 1
ATOM 1809 C C . LEU B 1 107 ? 2.307 -28.547 -15.719 1 87.62 107 LEU B C 1
ATOM 1811 O O . LEU B 1 107 ? 1.293 -28.547 -15.016 1 87.62 107 LEU B O 1
ATOM 1815 N N . ARG B 1 108 ? 3.266 -29.453 -15.672 1 89.25 108 ARG B N 1
ATOM 1816 C CA . ARG B 1 108 ? 3.125 -30.594 -14.781 1 89.25 108 ARG B CA 1
ATOM 1817 C C . ARG B 1 108 ? 3.27 -30.172 -13.32 1 89.25 108 ARG B C 1
ATOM 1819 O O . ARG B 1 108 ? 2.785 -30.859 -12.422 1 89.25 108 ARG B O 1
ATOM 1826 N N . ALA B 1 109 ? 3.889 -29.062 -13.086 1 90.75 109 ALA B N 1
ATOM 1827 C CA . ALA B 1 109 ? 4.129 -28.594 -11.727 1 90.75 109 ALA B CA 1
ATOM 1828 C C . ALA B 1 109 ? 2.943 -27.766 -11.219 1 90.75 109 ALA B C 1
ATOM 1830 O O . ALA B 1 109 ? 2.82 -27.516 -10.023 1 90.75 109 ALA B O 1
ATOM 1831 N N . LEU B 1 110 ? 2.021 -27.375 -12.031 1 91.19 110 LEU B N 1
ATOM 1832 C CA . LEU B 1 110 ? 0.974 -26.406 -11.727 1 91.19 110 LEU B CA 1
ATOM 1833 C C . LEU B 1 110 ? -0.003 -26.969 -10.695 1 91.19 110 LEU B C 1
ATOM 1835 O O . LEU B 1 110 ? -0.42 -26.266 -9.781 1 91.19 110 LEU B O 1
ATOM 1839 N N . PRO B 1 111 ? -0.368 -28.312 -10.898 1 91.81 111 PRO B N 1
ATOM 1840 C CA . PRO B 1 111 ? -1.281 -28.859 -9.891 1 91.81 111 PRO B CA 1
ATOM 1841 C C . PRO B 1 111 ? -0.701 -28.812 -8.484 1 91.81 111 PRO B C 1
ATOM 1843 O O . PRO B 1 111 ? -1.414 -28.5 -7.527 1 91.81 111 PRO B O 1
ATOM 1846 N N . ASN B 1 112 ? 0.547 -29.125 -8.367 1 92.94 112 ASN B N 1
ATOM 1847 C CA . ASN B 1 112 ? 1.19 -29.047 -7.055 1 92.94 112 ASN B CA 1
ATOM 1848 C C . ASN B 1 112 ? 1.291 -27.609 -6.559 1 92.94 112 ASN B C 1
ATOM 1850 O O . ASN B 1 112 ? 1.126 -27.359 -5.367 1 92.94 112 ASN B O 1
ATOM 1854 N N . PHE B 1 113 ? 1.641 -26.766 -7.383 1 92.88 113 PHE B N 1
ATOM 1855 C CA . PHE B 1 113 ? 1.654 -25.344 -7.094 1 92.88 113 PHE B CA 1
ATOM 1856 C C . PHE B 1 113 ? 0.317 -24.891 -6.516 1 92.88 113 PHE B C 1
ATOM 1858 O O . PHE B 1 113 ? 0.271 -24.266 -5.453 1 92.88 113 PHE B O 1
ATOM 1865 N N . ARG B 1 114 ? -0.826 -25.172 -7.188 1 93.44 114 ARG B N 1
ATOM 1866 C CA . ARG B 1 114 ? -2.168 -24.828 -6.73 1 93.44 114 ARG B CA 1
ATOM 1867 C C . ARG B 1 114 ? -2.445 -25.422 -5.352 1 93.44 114 ARG B C 1
ATOM 1869 O O . ARG B 1 114 ? -2.965 -24.734 -4.469 1 93.44 114 ARG B O 1
ATOM 1876 N N . LYS B 1 115 ? -2.107 -26.656 -5.293 1 94.75 115 LYS B N 1
ATOM 1877 C CA . LYS B 1 115 ? -2.357 -27.375 -4.039 1 94.75 115 LYS B CA 1
ATOM 1878 C C . LYS B 1 115 ? -1.648 -26.688 -2.871 1 94.75 115 LYS B C 1
ATOM 1880 O O . LYS B 1 115 ? -2.246 -26.469 -1.814 1 94.75 115 LYS B O 1
ATOM 1885 N N . ARG B 1 116 ? -0.447 -26.328 -2.996 1 94.44 116 ARG B N 1
ATOM 1886 C CA . ARG B 1 116 ? 0.335 -25.688 -1.943 1 94.44 116 ARG B CA 1
ATOM 1887 C C . ARG B 1 116 ? -0.271 -24.344 -1.55 1 94.44 116 ARG B C 1
ATOM 1889 O O . ARG B 1 116 ? -0.388 -24.031 -0.362 1 94.44 116 ARG B O 1
ATOM 1896 N N . ILE B 1 117 ? -0.605 -23.609 -2.523 1 95.06 117 ILE B N 1
ATOM 1897 C CA . ILE B 1 117 ? -1.169 -22.281 -2.283 1 95.06 117 ILE B CA 1
ATOM 1898 C C . ILE B 1 117 ? -2.496 -22.406 -1.54 1 95.06 117 ILE B C 1
ATOM 1900 O O . ILE B 1 117 ? -2.715 -21.75 -0.523 1 95.06 117 ILE B O 1
ATOM 1904 N N . VAL B 1 118 ? -3.383 -23.266 -2.029 1 94.75 118 VAL B N 1
ATOM 1905 C CA . VAL B 1 118 ? -4.711 -23.438 -1.453 1 94.75 118 VAL B CA 1
ATOM 1906 C C . VAL B 1 118 ? -4.594 -23.969 -0.027 1 94.75 118 VAL B C 1
ATOM 1908 O O . VAL B 1 118 ? -5.297 -23.516 0.876 1 94.75 118 VAL B O 1
ATOM 1911 N N . GLU B 1 119 ? -3.709 -24.922 0.107 1 95.31 119 GLU B N 1
ATOM 1912 C CA . GLU B 1 119 ? -3.49 -25.469 1.445 1 95.31 119 GLU B CA 1
ATOM 1913 C C . GLU B 1 119 ? -3.006 -24.375 2.406 1 95.31 119 GLU B C 1
ATOM 1915 O O . GLU B 1 119 ? -3.439 -24.328 3.559 1 95.31 119 GLU B O 1
ATOM 1920 N N . TYR B 1 120 ? -2.1 -23.609 1.962 1 95.25 120 TYR B N 1
ATOM 1921 C CA . TYR B 1 120 ? -1.589 -22.531 2.805 1 95.25 120 TYR B CA 1
ATOM 1922 C C . TYR B 1 120 ? -2.705 -21.578 3.193 1 95.25 120 TYR B C 1
ATOM 1924 O O . TYR B 1 120 ? -2.812 -21.172 4.355 1 95.25 120 TYR B O 1
ATOM 1932 N N . ILE B 1 121 ? -3.525 -21.172 2.246 1 94.12 121 ILE B N 1
ATOM 1933 C CA . ILE B 1 121 ? -4.629 -20.25 2.477 1 94.12 121 ILE B CA 1
ATOM 1934 C C . ILE B 1 121 ? -5.594 -20.844 3.502 1 94.12 121 ILE B C 1
ATOM 1936 O O . ILE B 1 121 ? -6.004 -20.156 4.445 1 94.12 121 ILE B O 1
ATOM 1940 N N . GLU B 1 122 ? -5.949 -22.047 3.373 1 92.31 122 GLU B N 1
ATOM 1941 C CA . GLU B 1 122 ? -6.918 -22.703 4.242 1 92.31 122 GLU B CA 1
ATOM 1942 C C . GLU B 1 122 ? -6.367 -22.875 5.656 1 92.31 122 GLU B C 1
ATOM 1944 O O . GLU B 1 122 ? -7.125 -22.844 6.629 1 92.31 122 GLU B O 1
ATOM 1949 N N . ASN B 1 123 ? -5.086 -23 5.738 1 89.94 123 ASN B N 1
ATOM 1950 C CA . ASN B 1 123 ? -4.457 -23.172 7.043 1 89.94 123 ASN B CA 1
ATOM 1951 C C . ASN B 1 123 ? -4.148 -21.844 7.711 1 89.94 123 ASN B C 1
ATOM 1953 O O . ASN B 1 123 ? -3.768 -21.797 8.883 1 89.94 123 ASN B O 1
ATOM 1957 N N . SER B 1 124 ? -4.055 -20.797 7.035 1 83.25 124 SER B N 1
ATOM 1958 C CA . SER B 1 124 ? -3.74 -19.484 7.559 1 83.25 124 SER B CA 1
ATOM 1959 C C . SER B 1 124 ? -4.953 -18.859 8.242 1 83.25 124 SER B C 1
ATOM 1961 O O . SER B 1 124 ? -4.828 -17.844 8.945 1 83.25 124 SER B O 1
ATOM 1963 N N . ASN B 1 125 ? -6.188 -19.391 8.141 1 66.38 125 ASN B N 1
ATOM 1964 C CA . ASN B 1 125 ? -7.375 -18.906 8.828 1 66.38 125 ASN B CA 1
ATOM 1965 C C . ASN B 1 125 ? -7.336 -19.219 10.32 1 66.38 125 ASN B C 1
ATOM 1967 O O . ASN B 1 125 ? -6.906 -20.312 10.719 1 66.38 125 ASN B O 1
#